Protein AF-A0A953FKQ6-F1 (afdb_monomer_lite)

Sequence (314 aa):
MCPGYPLFFRTVVGIGVFATVLSSCVDRPTTDAAARATPTDTTWTGEMRMTAGDTSIRICGTGHVYHLTGPAMDTIVQRYTGARMRTGQRMKLWVSGHFGTVERNGLVDSVLHATKFQHLDASLRCDPVPEARVSGDWKLDDVDPHRPRDIHVHLYTNGTARMITDLRNGQSPFEEDGSWGVDGEGAVQVNWPLRAQTMSLQWEPGILIGTDRRPGMRVTLHRVGPADPMAGVFGRTARWLAASATALGKPTSPESIVAATRLDTLFATPEAQHILRAQALDTLQPGVQEAAVRLDAVRTAHDLLLLMRIASRH

Foldseek 3Di:
DDDDDDDDDDDDDDDDDDDDDPPPPDDDPPVPVPPPDPFDKDKFKFKWAAADPFIWTQTFQARDIATEEADCVVVVVCVVVVVVDDHGQIKIFIFIFGWDWDQDPNDITIHTHGYGGDDIGNPDFGDAYADPQPFAKKWKDQLDPPFGKTWIWGQDRVFKIKIWIDRVPPAATDIFIWGWHQTPVRWIWTQGVVVRDIFTWHDDRQKTWTPDPDPSDITIIGGPGGGDPLPDLLVVLLCVLQVLLVVVVHRGDSVNADQAAFSCVSQVDPVSLVVVLVVLQVLQDDPRPVLSVQSVVGTGSNSSSVSNSVSSVD

Radius of gyration: 32.54 Å; chains: 1; bounding box: 86×66×101 Å

Secondary structure (DSSP, 8-state):
------------------------------TT------PPPEEEEEEEEEETTEEEEEETTT--EEEEESTTHHHHHHHHHHTTPPTT--EEEEEEEEEEEEEETTEEEEEEEEEEEEEEESS--PPPB--TTT-EEEEEP---TTS--EEEEEE-TTSEEEEEEE-SSSSPPEEEEEEEEE-TTS-EEEEEGGGTEEEEEEEETTEEEE----TT---EEEEEES--TT-HHHHHHHHHHHHHHHHTT----GGG--TT-BHHHHS-SHHHHHHHHHHHHHHS-S-HHHHHHHHTT--BHHHHHHHHHHHTT-

Structure (mmCIF, N/CA/C/O backbone):
data_AF-A0A953FKQ6-F1
#
_entry.id   AF-A0A953FKQ6-F1
#
loop_
_atom_site.group_PDB
_atom_site.id
_atom_site.type_symbol
_atom_site.label_atom_id
_atom_site.label_alt_id
_atom_site.label_comp_id
_atom_site.label_asym_id
_atom_site.label_entity_id
_atom_site.label_seq_id
_atom_site.pdbx_PDB_ins_code
_atom_site.Cartn_x
_atom_site.Cartn_y
_atom_site.Cartn_z
_atom_site.occupancy
_atom_site.B_iso_or_equiv
_atom_site.auth_seq_id
_atom_site.auth_comp_id
_atom_site.auth_asym_id
_atom_site.auth_atom_id
_atom_site.pdbx_PDB_model_num
ATOM 1 N N . MET A 1 1 ? -53.274 -47.348 38.050 1.00 36.50 1 MET A N 1
ATOM 2 C CA . MET A 1 1 ? -53.093 -47.817 39.440 1.00 36.50 1 MET A CA 1
ATOM 3 C C . MET A 1 1 ? -52.553 -46.649 40.255 1.00 36.50 1 MET A C 1
ATOM 5 O O . MET A 1 1 ? -51.553 -46.078 39.850 1.00 36.50 1 MET A O 1
ATOM 9 N N . CYS A 1 2 ? -53.240 -46.288 41.338 1.00 33.41 2 CYS A N 1
ATOM 10 C CA . CYS A 1 2 ? -52.838 -45.326 42.385 1.00 33.41 2 CYS A CA 1
ATOM 11 C C . CYS A 1 2 ? -52.818 -46.100 43.733 1.00 33.41 2 CYS A C 1
ATOM 13 O O . CYS A 1 2 ? -53.354 -47.216 43.719 1.00 33.41 2 CYS A O 1
ATOM 15 N N . PRO A 1 3 ? -52.308 -45.591 44.886 1.00 44.75 3 PRO A N 1
ATOM 16 C CA . PRO A 1 3 ? -51.840 -44.231 45.236 1.00 44.75 3 PRO A CA 1
ATOM 17 C C . PRO A 1 3 ? -50.294 -44.211 45.494 1.00 44.75 3 PRO A C 1
ATOM 19 O O . PRO A 1 3 ? -49.608 -44.982 44.837 1.00 44.75 3 PRO A O 1
ATOM 22 N N . GLY A 1 4 ? -49.643 -43.380 46.338 1.00 27.16 4 GLY A N 1
ATOM 23 C CA . GLY A 1 4 ? -50.127 -42.392 47.320 1.00 27.16 4 GLY A CA 1
ATOM 24 C C . GLY A 1 4 ? -49.048 -41.618 48.115 1.00 27.16 4 GLY A C 1
ATOM 25 O O . GLY A 1 4 ? -47.857 -41.722 47.848 1.00 27.16 4 GLY A O 1
ATOM 26 N N . TYR A 1 5 ? -49.520 -40.846 49.102 1.00 34.03 5 TYR A N 1
ATOM 27 C CA . TYR A 1 5 ? -48.798 -40.073 50.142 1.00 34.03 5 TYR A CA 1
ATOM 28 C C . TYR A 1 5 ? -48.729 -40.888 51.471 1.00 34.03 5 TYR A C 1
ATOM 30 O O . TYR A 1 5 ? -49.538 -41.816 51.573 1.00 34.03 5 TYR A O 1
ATOM 38 N N . PRO A 1 6 ? -47.869 -40.597 52.496 1.00 47.59 6 PRO A N 1
ATOM 39 C CA . PRO A 1 6 ? -47.735 -39.256 53.103 1.00 47.59 6 PRO A CA 1
ATOM 40 C C . PRO A 1 6 ? -46.394 -38.834 53.764 1.00 47.59 6 PRO A C 1
ATOM 42 O O . PRO A 1 6 ? -45.442 -39.592 53.915 1.00 47.59 6 PRO A O 1
ATOM 45 N N . LEU A 1 7 ? -46.382 -37.573 54.219 1.00 38.81 7 LEU A N 1
ATOM 46 C CA . LEU A 1 7 ? -45.499 -37.026 55.263 1.00 38.81 7 LEU A CA 1
ATOM 47 C C . LEU A 1 7 ? -45.744 -37.710 56.624 1.00 38.81 7 LEU A C 1
ATOM 49 O O . LEU A 1 7 ? -46.896 -38.016 56.919 1.00 38.81 7 LEU A O 1
ATOM 53 N N . PHE A 1 8 ? -44.723 -37.819 57.490 1.00 34.88 8 PHE A N 1
ATOM 54 C CA . PHE A 1 8 ? -44.630 -37.075 58.771 1.00 34.88 8 PHE A CA 1
ATOM 55 C C . PHE A 1 8 ? -43.443 -37.511 59.671 1.00 34.88 8 PHE A C 1
ATOM 57 O O . PHE A 1 8 ? -42.988 -38.646 59.635 1.00 34.88 8 PHE A O 1
ATOM 64 N N . PHE A 1 9 ? -43.081 -36.589 60.576 1.00 30.59 9 PHE A N 1
ATOM 65 C CA . PHE A 1 9 ? -42.444 -36.764 61.897 1.00 30.59 9 PHE A CA 1
ATOM 66 C C . PHE A 1 9 ? -40.907 -36.767 62.117 1.00 30.59 9 PHE A C 1
ATOM 68 O O . PHE A 1 9 ? -40.197 -37.735 61.884 1.00 30.59 9 PHE A O 1
ATOM 75 N N . ARG A 1 10 ? -40.530 -35.723 62.884 1.00 29.53 10 ARG A N 1
ATOM 76 C CA . ARG A 1 10 ? -39.640 -35.681 64.069 1.00 29.53 10 ARG A CA 1
ATOM 77 C C . ARG A 1 10 ? -38.128 -35.471 63.909 1.00 29.53 10 ARG A C 1
ATOM 79 O O . ARG A 1 10 ? -37.331 -36.385 63.759 1.00 29.53 10 ARG A O 1
ATOM 86 N N . THR A 1 11 ? -37.769 -34.219 64.188 1.00 36.06 11 THR A N 1
ATOM 87 C CA . THR A 1 11 ? -36.557 -33.759 64.875 1.00 36.06 11 THR A CA 1
ATOM 88 C C . THR A 1 11 ? -36.062 -34.715 65.967 1.00 36.06 11 THR A C 1
ATOM 90 O O . THR A 1 11 ? -36.825 -35.068 66.869 1.00 36.06 11 THR A O 1
ATOM 93 N N . VAL A 1 12 ? -34.756 -34.990 65.977 1.00 36.97 12 VAL A N 1
ATOM 94 C CA . VAL A 1 12 ? -33.995 -35.310 67.195 1.00 36.97 12 VAL A CA 1
ATOM 95 C C . VAL A 1 12 ? -32.780 -34.388 67.241 1.00 36.97 12 VAL A C 1
ATOM 97 O O . VAL A 1 12 ? -32.013 -34.304 66.285 1.00 36.97 12 VAL A O 1
ATOM 100 N N . VAL A 1 13 ? -32.633 -33.669 68.352 1.00 37.06 13 VAL A N 1
ATOM 101 C CA . VAL A 1 13 ? -31.456 -32.850 68.661 1.00 37.06 13 VAL A CA 1
ATOM 102 C C . VAL A 1 13 ? -30.367 -33.767 69.217 1.00 37.06 13 VAL A C 1
ATOM 104 O O . VAL A 1 13 ? -30.628 -34.521 70.151 1.00 37.06 13 VAL A O 1
ATOM 107 N N . GLY A 1 14 ? -29.152 -33.682 68.673 1.00 34.44 14 GLY A N 1
ATOM 108 C CA . GLY A 1 14 ? -27.984 -34.429 69.143 1.00 34.44 14 GLY A CA 1
ATOM 109 C C . GLY A 1 14 ? -26.743 -33.542 69.172 1.00 34.44 14 GLY A C 1
ATOM 110 O O . GLY A 1 14 ? -26.074 -33.375 68.158 1.00 34.44 14 GLY A O 1
ATOM 111 N N . ILE A 1 15 ? -26.452 -32.953 70.332 1.00 39.94 15 ILE A N 1
ATOM 112 C CA . ILE A 1 15 ? -25.226 -32.181 70.583 1.00 39.94 15 ILE A CA 1
ATOM 113 C C . ILE A 1 15 ? -24.099 -33.175 70.913 1.00 39.94 15 ILE A C 1
ATOM 115 O O . ILE A 1 15 ? -24.265 -33.996 71.810 1.00 39.94 15 ILE A O 1
ATOM 119 N N . GLY A 1 16 ? -22.965 -33.107 70.203 1.00 31.98 16 GLY A N 1
ATOM 120 C CA . GLY A 1 16 ? -21.886 -34.107 70.288 1.00 31.98 16 GLY A CA 1
ATOM 121 C C . GLY A 1 16 ? -20.509 -33.563 69.889 1.00 31.98 16 GLY A C 1
ATOM 122 O O . GLY A 1 16 ? -20.057 -33.737 68.766 1.00 31.98 16 GLY A O 1
ATOM 123 N N . VAL A 1 17 ? -19.886 -32.874 70.840 1.00 34.91 17 VAL A N 1
ATOM 124 C CA . VAL A 1 17 ? -18.569 -32.206 70.852 1.00 34.91 17 VAL A CA 1
ATOM 125 C C . VAL A 1 17 ? -17.400 -32.925 70.133 1.00 34.91 17 VAL A C 1
ATOM 127 O O . VAL A 1 17 ? -17.150 -34.101 70.359 1.00 34.91 17 VAL A O 1
ATOM 130 N N . PHE A 1 18 ? -16.642 -32.131 69.357 1.00 38.69 18 PHE A N 1
ATOM 131 C CA . PHE A 1 18 ? -15.208 -32.211 68.995 1.00 38.69 18 PHE A CA 1
ATOM 132 C C . PHE A 1 18 ? -14.449 -33.558 69.021 1.00 38.69 18 PHE A C 1
ATOM 134 O O . PHE A 1 18 ? -14.137 -34.100 70.078 1.00 38.69 18 PHE A O 1
ATOM 141 N N . ALA A 1 19 ? -13.865 -33.892 67.864 1.00 36.09 19 ALA A N 1
ATOM 142 C CA . ALA A 1 19 ? -12.530 -34.491 67.782 1.00 36.09 19 ALA A CA 1
ATOM 143 C C . ALA A 1 19 ? -11.715 -33.806 66.665 1.00 36.09 19 ALA A C 1
ATOM 145 O O . ALA A 1 19 ? -11.876 -34.094 65.481 1.00 36.09 19 ALA A O 1
ATOM 146 N N . THR A 1 20 ? -10.847 -32.864 67.039 1.00 40.91 20 THR A N 1
ATOM 147 C CA . THR A 1 20 ? -9.874 -32.236 66.130 1.00 40.91 20 THR A CA 1
ATOM 148 C C . THR A 1 20 ? -8.812 -33.241 65.699 1.00 40.91 20 THR A C 1
ATOM 150 O O . THR A 1 20 ? -7.961 -33.612 66.506 1.00 40.91 20 THR A O 1
ATOM 153 N N . VAL A 1 21 ? -8.793 -33.605 64.415 1.00 40.03 21 VAL A N 1
ATOM 154 C CA . VAL A 1 21 ? -7.627 -34.234 63.779 1.00 40.03 21 VAL A CA 1
ATOM 155 C C . VAL A 1 21 ? -6.991 -33.216 62.839 1.00 40.03 21 VAL A C 1
ATOM 157 O O . VAL A 1 21 ? -7.421 -33.028 61.704 1.00 40.03 21 VAL A O 1
ATOM 160 N N . LEU A 1 22 ? -5.953 -32.545 63.339 1.00 41.62 22 LEU A N 1
ATOM 161 C CA . LEU A 1 22 ? -5.040 -31.741 62.531 1.00 41.62 22 LEU A CA 1
ATOM 162 C C . LEU A 1 22 ? -4.231 -32.678 61.624 1.00 41.62 22 LEU A C 1
ATOM 164 O O . LEU A 1 22 ? -3.169 -33.163 62.005 1.00 41.62 22 LEU A O 1
ATOM 168 N N . SER A 1 23 ? -4.743 -32.944 60.422 1.00 38.88 23 SER A N 1
ATOM 169 C CA . SER A 1 23 ? -3.980 -33.592 59.354 1.00 38.88 23 SER A CA 1
ATOM 170 C C . SER A 1 23 ? -3.323 -32.519 58.488 1.00 38.88 23 SER A C 1
ATOM 172 O O . SER A 1 23 ? -3.894 -32.017 57.522 1.00 38.88 23 SER A O 1
ATOM 174 N N . SER A 1 24 ? -2.110 -32.131 58.876 1.00 35.16 24 SER A N 1
ATOM 175 C CA . SER A 1 24 ? -1.240 -31.268 58.084 1.00 35.16 24 SER A CA 1
ATOM 176 C C . SER A 1 24 ? -0.724 -32.022 56.850 1.00 35.16 24 SER A C 1
ATOM 178 O O . SER A 1 24 ? 0.360 -32.611 56.877 1.00 35.16 24 SER A O 1
ATOM 180 N N . CYS A 1 25 ? -1.482 -32.003 55.752 1.00 36.38 25 CYS A N 1
ATOM 181 C CA . CYS A 1 25 ? -0.942 -32.369 54.445 1.00 36.38 25 CYS A CA 1
ATOM 182 C C . CYS A 1 25 ? -0.047 -31.229 53.953 1.00 36.38 25 CYS A C 1
ATOM 184 O O . CYS A 1 25 ? -0.526 -30.236 53.418 1.00 36.38 25 CYS A O 1
ATOM 186 N N . VAL A 1 26 ? 1.253 -31.398 54.205 1.00 39.00 26 VAL A N 1
ATOM 187 C CA . VAL A 1 26 ? 2.357 -30.517 53.804 1.00 39.00 26 VAL A CA 1
ATOM 188 C C . VAL A 1 26 ? 2.177 -29.997 52.378 1.00 39.00 26 VAL A C 1
ATOM 190 O O . VAL A 1 26 ? 2.040 -30.792 51.445 1.00 39.00 26 VAL A O 1
ATOM 193 N N . ASP A 1 27 ? 2.272 -28.674 52.216 1.00 35.84 27 ASP A N 1
ATOM 194 C CA . ASP A 1 27 ? 2.437 -28.035 50.914 1.00 35.84 27 ASP A CA 1
ATOM 195 C C . ASP A 1 27 ? 3.616 -28.674 50.175 1.00 35.84 27 ASP A C 1
ATOM 197 O O . ASP A 1 27 ? 4.782 -28.488 50.532 1.00 35.84 27 ASP A O 1
ATOM 201 N N . ARG A 1 28 ? 3.326 -29.407 49.097 1.00 31.20 28 ARG A N 1
ATOM 202 C CA . ARG A 1 28 ? 4.312 -29.580 48.034 1.00 31.20 28 ARG A CA 1
ATOM 203 C C . ARG A 1 28 ? 4.308 -28.287 47.227 1.00 31.20 28 ARG A C 1
ATOM 205 O O . ARG A 1 28 ? 3.318 -28.056 46.528 1.00 31.20 28 ARG A O 1
ATOM 212 N N . PRO A 1 29 ? 5.381 -27.475 47.244 1.00 34.97 29 PRO A N 1
ATOM 213 C CA . PRO A 1 29 ? 5.525 -26.440 46.241 1.00 34.97 29 PRO A CA 1
ATOM 214 C C . PRO A 1 29 ? 5.667 -27.149 44.895 1.00 34.97 29 PRO A C 1
ATOM 216 O O . PRO A 1 29 ? 6.707 -27.727 44.581 1.00 34.97 29 PRO A O 1
ATOM 219 N N . THR A 1 30 ? 4.600 -27.135 44.100 1.00 36.53 30 THR A N 1
ATOM 220 C CA . THR A 1 30 ? 4.692 -27.432 42.675 1.00 36.53 30 THR A CA 1
ATOM 221 C C . THR A 1 30 ? 5.446 -26.276 42.038 1.00 36.53 30 THR A C 1
ATOM 223 O O . THR A 1 30 ? 4.876 -25.272 41.613 1.00 36.53 30 THR A O 1
ATOM 226 N N . THR A 1 31 ? 6.770 -26.415 41.998 1.00 41.47 31 THR A N 1
ATOM 227 C CA . THR A 1 31 ? 7.686 -25.587 41.213 1.00 41.47 31 THR A CA 1
ATOM 228 C C . THR A 1 31 ? 7.493 -25.858 39.719 1.00 41.47 31 THR A C 1
ATOM 230 O O . THR A 1 31 ? 8.411 -26.299 39.044 1.00 41.47 31 THR A O 1
ATOM 233 N N . ASP A 1 32 ? 6.279 -25.597 39.236 1.00 35.94 32 ASP A N 1
ATOM 234 C CA . ASP A 1 32 ? 5.886 -25.485 37.826 1.00 35.94 32 ASP A CA 1
ATOM 235 C C . ASP A 1 32 ? 5.022 -24.232 37.583 1.00 35.94 32 ASP A C 1
ATOM 237 O O . ASP A 1 32 ? 4.526 -23.987 36.482 1.00 35.94 32 ASP A O 1
ATOM 241 N N . ALA A 1 33 ? 4.987 -23.318 38.561 1.00 40.84 33 ALA A N 1
ATOM 242 C CA . ALA A 1 33 ? 5.030 -21.896 38.245 1.00 40.84 33 ALA A CA 1
ATOM 243 C C . ALA A 1 33 ? 6.404 -21.560 37.629 1.00 40.84 33 ALA A C 1
ATOM 245 O O . ALA A 1 33 ? 7.199 -20.814 38.203 1.00 40.84 33 ALA A O 1
ATOM 246 N N . ALA A 1 34 ? 6.681 -22.115 36.441 1.00 41.94 34 ALA A N 1
ATOM 247 C CA . ALA A 1 34 ? 7.661 -21.551 35.531 1.00 41.94 34 ALA A CA 1
ATOM 248 C C . ALA A 1 34 ? 7.297 -20.074 35.407 1.00 41.94 34 ALA A C 1
ATOM 250 O O . ALA A 1 34 ? 6.181 -19.753 34.988 1.00 41.94 34 ALA A O 1
ATOM 251 N N . ALA A 1 35 ? 8.186 -19.198 35.879 1.00 41.41 35 ALA A N 1
ATOM 252 C CA . ALA A 1 35 ? 7.896 -17.782 36.012 1.00 41.41 35 ALA A CA 1
ATOM 253 C C . ALA A 1 35 ? 7.560 -17.223 34.627 1.00 41.41 35 ALA A C 1
ATOM 255 O O . ALA A 1 35 ? 8.454 -16.914 33.839 1.00 41.41 35 ALA A O 1
ATOM 256 N N . ARG A 1 36 ? 6.258 -17.124 34.317 1.00 50.81 36 ARG A N 1
ATOM 257 C CA . ARG A 1 36 ? 5.769 -16.410 33.141 1.00 50.81 36 ARG A CA 1
ATOM 258 C C . ARG A 1 36 ? 6.257 -14.990 33.335 1.00 50.81 36 ARG A C 1
ATOM 260 O O . ARG A 1 36 ? 5.746 -14.292 34.208 1.00 50.81 36 ARG A O 1
ATOM 267 N N . ALA A 1 37 ? 7.303 -14.632 32.591 1.00 59.38 37 ALA A N 1
ATOM 268 C CA . ALA A 1 37 ? 7.924 -13.325 32.674 1.00 59.38 37 ALA A CA 1
ATOM 269 C C . ALA A 1 37 ? 6.814 -12.279 32.619 1.00 59.38 37 ALA A C 1
ATOM 271 O O . ALA A 1 37 ? 5.979 -12.342 31.713 1.00 59.38 37 ALA A O 1
ATOM 272 N N . THR A 1 38 ? 6.772 -11.383 33.612 1.00 67.62 38 THR A N 1
ATOM 273 C CA . THR A 1 38 ? 5.732 -10.356 33.693 1.00 67.62 38 THR A CA 1
ATOM 274 C C . THR A 1 38 ? 5.677 -9.656 32.340 1.00 67.62 38 THR A C 1
ATOM 276 O O . THR A 1 38 ? 6.697 -9.093 31.923 1.00 67.62 38 THR A O 1
ATOM 279 N N . PRO A 1 39 ? 4.556 -9.760 31.604 1.00 79.12 39 PRO A N 1
ATOM 280 C CA . PRO A 1 39 ? 4.529 -9.360 30.210 1.00 79.12 39 PRO A CA 1
ATOM 281 C C . PRO A 1 39 ? 4.862 -7.873 30.123 1.00 79.12 39 PRO A C 1
ATOM 283 O O . PRO A 1 39 ? 4.278 -7.041 30.816 1.00 79.12 39 PRO A O 1
ATOM 286 N N . THR A 1 40 ? 5.891 -7.558 29.339 1.00 88.50 40 THR A N 1
ATOM 287 C CA . THR A 1 40 ? 6.460 -6.211 29.310 1.0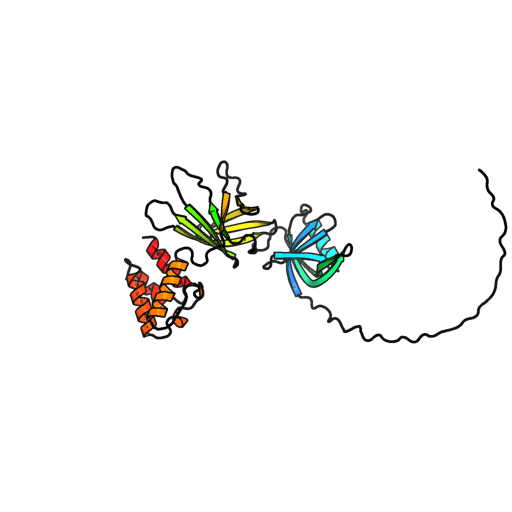0 88.50 40 THR A CA 1
ATOM 288 C C . THR A 1 40 ? 5.543 -5.290 28.523 1.00 88.50 40 THR A C 1
ATOM 290 O O . THR A 1 40 ? 5.320 -5.488 27.327 1.00 88.50 40 THR A O 1
ATOM 293 N N . ASP A 1 41 ? 5.022 -4.271 29.201 1.00 93.00 41 ASP A N 1
ATOM 294 C CA . ASP A 1 41 ? 4.172 -3.275 28.571 1.00 93.00 41 ASP A CA 1
ATOM 295 C C . ASP A 1 41 ? 4.927 -2.491 27.498 1.00 93.00 41 ASP A C 1
ATOM 297 O O . ASP A 1 41 ? 6.041 -2.000 27.686 1.00 93.00 41 ASP A O 1
ATOM 301 N N . THR A 1 42 ? 4.261 -2.334 26.366 1.00 94.62 42 THR A N 1
ATOM 302 C CA . THR A 1 42 ? 4.710 -1.581 25.198 1.00 94.62 42 THR A CA 1
ATOM 303 C C . THR A 1 42 ? 3.639 -0.556 24.835 1.00 94.62 42 THR A C 1
ATOM 305 O O . THR A 1 42 ? 2.479 -0.689 25.226 1.00 94.62 42 THR A O 1
ATOM 308 N N . THR A 1 43 ? 4.019 0.528 24.154 1.00 96.56 43 THR A N 1
ATOM 309 C CA . THR A 1 43 ? 3.048 1.545 23.715 1.00 96.56 43 THR A CA 1
ATOM 310 C C . THR A 1 43 ? 2.482 1.169 22.355 1.00 96.56 43 THR A C 1
ATOM 312 O O . THR A 1 43 ? 3.229 0.969 21.400 1.00 96.56 43 THR A O 1
ATOM 315 N N . TRP A 1 44 ? 1.157 1.130 22.271 1.00 96.81 44 TRP A N 1
ATOM 316 C CA . TRP A 1 44 ? 0.387 0.780 21.089 1.00 96.81 44 TRP A CA 1
ATOM 317 C C . TRP A 1 44 ? -0.428 1.974 20.608 1.00 96.81 44 TRP A C 1
ATOM 319 O O . TRP A 1 44 ? -0.928 2.776 21.399 1.00 96.81 44 TRP A O 1
ATOM 329 N N . THR A 1 45 ? -0.585 2.071 19.291 1.00 97.25 45 THR A N 1
ATOM 330 C CA . THR A 1 45 ? -1.532 2.982 18.643 1.00 97.25 45 THR A CA 1
ATOM 331 C C . THR A 1 45 ? -2.458 2.163 17.756 1.00 97.25 45 THR A C 1
ATOM 333 O O . THR A 1 45 ? -1.998 1.320 16.983 1.00 97.25 45 THR A O 1
ATOM 336 N N . GLY A 1 46 ? -3.760 2.404 17.850 1.00 96.69 46 GLY A N 1
ATOM 337 C CA . GLY A 1 46 ? -4.745 1.682 17.056 1.00 96.69 46 GLY A CA 1
ATOM 338 C C . GLY A 1 46 ? -6.106 2.358 17.034 1.00 96.69 46 GLY A C 1
ATOM 339 O O . GLY A 1 46 ? -6.359 3.300 17.775 1.00 96.69 46 GLY A O 1
ATOM 340 N N . GLU A 1 47 ? -7.003 1.873 16.191 1.00 95.56 47 GLU A N 1
ATOM 341 C CA . GLU A 1 47 ? -8.395 2.301 16.155 1.00 95.56 47 GLU A CA 1
ATOM 342 C C . GLU A 1 47 ? -9.254 1.399 17.031 1.00 95.56 47 GLU A C 1
ATOM 344 O O . GLU A 1 47 ? -9.556 0.259 16.660 1.00 95.56 47 GLU A O 1
ATOM 349 N N . MET A 1 48 ? -9.675 1.919 18.181 1.00 94.25 48 MET A N 1
ATOM 350 C CA . MET A 1 48 ? -10.628 1.236 19.043 1.00 94.25 48 MET A CA 1
ATOM 351 C C . MET A 1 48 ? -12.064 1.396 18.540 1.00 94.25 48 MET A C 1
ATOM 353 O O . MET A 1 48 ? -12.429 2.425 17.965 1.00 94.25 48 MET A O 1
ATOM 357 N N . ARG A 1 49 ? -12.894 0.388 18.805 1.00 93.12 49 ARG A N 1
ATOM 358 C CA . ARG A 1 49 ? -14.335 0.382 18.551 1.00 93.12 49 ARG A CA 1
ATOM 359 C C . ARG A 1 49 ? -15.048 -0.274 19.727 1.00 93.12 49 ARG A C 1
ATOM 361 O O . ARG A 1 49 ? -14.700 -1.391 20.097 1.00 93.12 49 ARG A O 1
ATOM 368 N N . MET A 1 50 ? -16.069 0.389 20.268 1.00 91.75 50 MET A N 1
ATOM 369 C CA . MET A 1 50 ? -16.964 -0.199 21.269 1.00 91.75 50 MET A CA 1
ATOM 370 C C . MET A 1 50 ? -18.322 -0.519 20.652 1.00 91.75 50 MET A C 1
ATOM 372 O O . MET A 1 50 ? -18.944 0.334 20.021 1.00 91.75 50 MET A O 1
ATOM 376 N N . THR A 1 51 ? -18.797 -1.738 20.868 1.00 88.56 51 THR A N 1
ATOM 377 C CA . THR A 1 51 ? -20.126 -2.225 20.474 1.00 88.56 51 THR A CA 1
ATOM 378 C C . THR A 1 51 ? -20.826 -2.861 21.679 1.00 88.56 51 THR A C 1
ATOM 380 O O . THR A 1 51 ? -20.260 -2.919 22.772 1.00 88.56 51 THR A O 1
ATOM 383 N N . ALA A 1 52 ? -22.072 -3.312 21.519 1.00 79.50 52 ALA A N 1
ATOM 384 C CA . ALA A 1 52 ? -22.816 -3.954 22.600 1.00 79.50 52 ALA A CA 1
ATOM 385 C C . ALA A 1 52 ? -22.142 -5.274 23.029 1.00 79.50 52 ALA A C 1
ATOM 387 O O . ALA A 1 52 ? -22.299 -6.302 22.378 1.00 79.50 52 ALA A O 1
ATOM 388 N N . GLY A 1 53 ? -21.385 -5.231 24.129 1.00 80.12 53 GLY A N 1
ATOM 389 C CA . GLY A 1 53 ? -20.690 -6.391 24.691 1.00 80.12 53 GLY A CA 1
ATOM 390 C C . GLY A 1 53 ? -19.313 -6.699 24.090 1.00 80.12 53 GLY A C 1
ATOM 391 O O . GLY A 1 53 ? -18.739 -7.727 24.439 1.00 80.12 53 GLY A O 1
ATOM 392 N N . ASP A 1 54 ? -18.750 -5.847 23.229 1.00 87.06 54 ASP A N 1
ATOM 393 C CA . ASP A 1 54 ? -17.375 -6.015 22.740 1.00 87.06 54 ASP A CA 1
ATOM 394 C C . ASP A 1 54 ? -16.639 -4.681 22.590 1.00 87.06 54 ASP A C 1
ATOM 396 O O . ASP A 1 54 ? -17.183 -3.718 22.043 1.00 87.06 54 ASP A O 1
ATOM 400 N N . THR A 1 55 ? -15.383 -4.650 23.043 1.00 92.81 55 THR A N 1
ATOM 401 C CA . THR A 1 55 ? -14.435 -3.584 22.710 1.00 92.81 55 THR A CA 1
ATOM 402 C C . THR A 1 55 ? -13.242 -4.205 22.011 1.00 92.81 55 THR A C 1
ATOM 404 O O . THR A 1 55 ? -12.580 -5.081 22.558 1.00 92.81 55 THR A O 1
ATOM 407 N N . SER A 1 56 ? -12.954 -3.725 20.810 1.00 94.00 56 SER A N 1
ATOM 408 C CA . SER A 1 56 ? -11.841 -4.192 19.988 1.00 94.00 56 SER A CA 1
ATOM 409 C C . SER A 1 56 ? -10.928 -3.030 19.617 1.00 94.00 56 SER A C 1
ATOM 411 O O . SER A 1 56 ? -11.370 -1.885 19.513 1.00 94.00 56 SER A O 1
ATOM 413 N N . ILE A 1 57 ? -9.647 -3.320 19.399 1.00 95.25 57 ILE A N 1
ATOM 414 C CA . ILE A 1 57 ? -8.654 -2.392 18.858 1.00 95.25 57 ILE A CA 1
ATOM 415 C C . ILE A 1 57 ? -8.077 -2.968 17.567 1.00 95.25 57 ILE A C 1
ATOM 417 O O . ILE A 1 57 ? -7.704 -4.135 17.511 1.00 95.25 57 ILE A O 1
ATOM 421 N N . ARG A 1 58 ? -7.991 -2.144 16.523 1.00 94.56 58 ARG A N 1
ATOM 422 C CA . ARG A 1 58 ? -7.225 -2.442 15.311 1.00 94.56 58 ARG A CA 1
ATOM 423 C C . ARG A 1 58 ? -5.880 -1.730 15.385 1.00 94.56 58 ARG A C 1
ATOM 425 O O . ARG A 1 58 ? -5.862 -0.505 15.376 1.00 94.56 58 ARG A O 1
ATOM 432 N N . ILE A 1 59 ? -4.769 -2.454 15.444 1.00 95.69 59 ILE A N 1
ATOM 433 C CA . ILE A 1 59 ? -3.434 -1.847 15.554 1.00 95.69 59 ILE A CA 1
ATOM 434 C C . ILE A 1 59 ? -3.072 -1.122 14.247 1.00 95.69 59 ILE A C 1
ATOM 436 O O . ILE A 1 59 ? -3.260 -1.663 13.153 1.00 95.69 59 ILE A O 1
ATOM 440 N N . CYS A 1 60 ? -2.569 0.114 14.344 1.00 93.12 60 CYS A N 1
ATOM 441 C CA . CYS A 1 60 ? -2.112 0.861 13.170 1.00 93.12 60 CYS A CA 1
ATOM 442 C C . CYS A 1 60 ? -0.893 0.173 12.527 1.00 93.12 60 CYS A C 1
ATOM 444 O O . CYS A 1 60 ? -0.089 -0.455 13.211 1.00 93.12 60 CYS A O 1
ATOM 446 N N . GLY A 1 61 ? -0.745 0.292 11.207 1.00 88.56 61 GLY A N 1
ATOM 447 C CA . GLY A 1 61 ? 0.373 -0.291 10.453 1.00 88.56 61 GLY A CA 1
ATOM 448 C C . GLY A 1 61 ? 0.252 -1.794 10.168 1.00 88.56 61 GLY A C 1
ATOM 449 O O . GLY A 1 61 ? 0.615 -2.214 9.076 1.00 88.56 61 GLY A O 1
ATOM 450 N N . THR A 1 62 ? -0.306 -2.599 11.082 1.00 89.06 62 THR A N 1
ATOM 451 C CA . THR A 1 62 ? -0.536 -4.045 10.850 1.00 89.06 62 THR A CA 1
ATOM 452 C C . THR A 1 62 ? -1.980 -4.386 10.498 1.00 89.06 62 THR A C 1
ATOM 454 O O . THR A 1 62 ? -2.235 -5.383 9.833 1.00 89.06 62 THR A O 1
ATOM 457 N N . GLY A 1 63 ? -2.949 -3.584 10.949 1.00 87.81 63 GLY A N 1
ATOM 458 C CA . GLY A 1 63 ? -4.371 -3.836 10.721 1.00 87.81 63 GLY A CA 1
ATOM 459 C C . GLY A 1 63 ? -4.953 -5.017 11.508 1.00 87.81 63 GLY A C 1
ATOM 460 O O . GLY A 1 63 ? -6.156 -5.257 11.416 1.00 87.81 63 GLY A O 1
ATOM 461 N N . HIS A 1 64 ? -4.149 -5.717 12.315 1.00 90.81 64 HIS A N 1
ATOM 462 C CA . HIS A 1 64 ? -4.630 -6.794 13.177 1.00 90.81 64 HIS A CA 1
ATOM 463 C C . HIS A 1 64 ? -5.613 -6.265 14.224 1.00 90.81 64 HIS A C 1
ATOM 465 O O . HIS A 1 64 ? -5.396 -5.211 14.829 1.00 90.81 64 HIS A O 1
ATOM 471 N N . VAL A 1 65 ? -6.699 -7.012 14.423 1.00 91.75 65 VAL A N 1
ATOM 472 C CA . VAL A 1 65 ? -7.757 -6.699 15.384 1.00 91.75 65 VAL A CA 1
ATOM 473 C C . VAL A 1 65 ? -7.603 -7.605 16.599 1.00 91.75 65 VAL A C 1
ATOM 475 O O . VAL A 1 65 ? -7.483 -8.816 16.446 1.00 91.75 65 VAL A O 1
ATOM 478 N N . TYR A 1 66 ? -7.633 -7.007 17.785 1.00 94.25 66 TYR A N 1
ATOM 479 C CA . TYR A 1 66 ? -7.575 -7.689 19.075 1.00 94.25 66 TYR A CA 1
ATOM 480 C C . TYR A 1 66 ? -8.765 -7.259 19.925 1.00 94.25 66 TYR A C 1
ATOM 482 O O . TYR A 1 66 ? -9.216 -6.111 19.827 1.00 94.25 66 TYR A O 1
ATOM 490 N N . HIS A 1 67 ? -9.236 -8.135 20.809 1.00 94.06 67 HIS A N 1
ATOM 491 C CA . HIS A 1 67 ? -10.113 -7.706 21.895 1.00 94.06 67 HIS A CA 1
ATOM 492 C C . HIS A 1 67 ? -9.319 -6.821 22.875 1.00 94.06 67 HIS A C 1
ATOM 494 O O . HIS A 1 67 ? -8.139 -7.067 23.135 1.00 94.06 67 HIS A O 1
ATOM 500 N N . LEU A 1 68 ? -9.937 -5.761 23.395 1.00 95.12 68 LEU A N 1
ATOM 501 C CA . LEU A 1 68 ? -9.297 -4.786 24.279 1.00 95.12 68 LEU A CA 1
ATOM 502 C C . LEU A 1 68 ? -9.852 -4.946 25.699 1.00 95.12 68 LEU A C 1
ATOM 504 O O . LEU A 1 68 ? -11.050 -4.783 25.925 1.00 95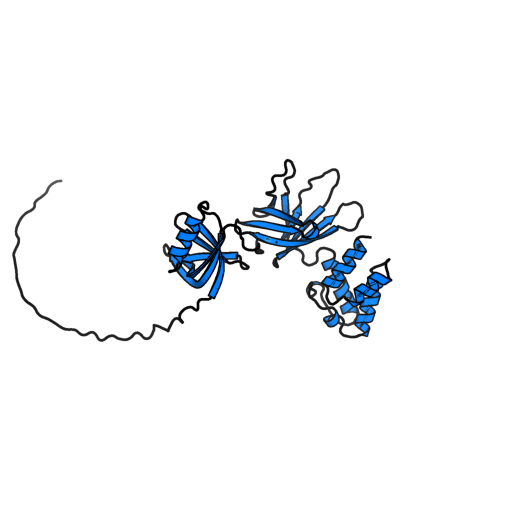.12 68 LEU A O 1
ATOM 508 N N . THR A 1 69 ? -8.971 -5.260 26.646 1.00 94.12 69 THR A N 1
ATOM 509 C CA . THR A 1 69 ? -9.315 -5.548 28.049 1.00 94.12 69 THR A CA 1
ATOM 510 C C . THR A 1 69 ? -8.245 -4.993 28.998 1.00 94.12 69 THR A C 1
ATOM 512 O O . THR A 1 69 ? -7.262 -4.425 28.532 1.00 94.12 69 THR A O 1
ATOM 515 N N . GLY A 1 70 ? -8.399 -5.147 30.314 1.00 93.38 70 GLY A N 1
ATOM 516 C CA . GLY A 1 70 ? -7.409 -4.749 31.328 1.00 93.38 70 GLY A CA 1
ATOM 517 C C . GLY A 1 70 ? -7.790 -3.515 32.164 1.00 93.38 70 GLY A C 1
ATOM 518 O O . GLY A 1 70 ? -8.850 -2.921 31.963 1.00 93.38 70 GLY A O 1
ATOM 519 N N . PRO A 1 71 ? -6.949 -3.110 33.134 1.00 94.81 71 PRO A N 1
ATOM 520 C CA . PRO A 1 71 ? -7.306 -2.103 34.139 1.00 94.81 71 PRO A CA 1
ATOM 521 C C . PRO A 1 71 ? -7.468 -0.679 33.585 1.00 94.81 71 PRO A C 1
ATOM 523 O O . PRO A 1 71 ? -8.111 0.151 34.221 1.00 94.81 71 PRO A O 1
ATOM 526 N N . ALA A 1 72 ? -6.940 -0.367 32.395 1.00 95.00 72 ALA A N 1
ATOM 527 C CA . ALA A 1 72 ? -7.171 0.937 31.766 1.00 95.00 72 ALA A CA 1
ATOM 528 C C . ALA A 1 72 ? -8.589 1.097 31.179 1.00 95.00 72 ALA A C 1
ATOM 530 O O . ALA A 1 72 ? -8.951 2.204 30.762 1.00 95.00 72 ALA A O 1
ATOM 531 N N . MET A 1 73 ? -9.384 0.020 31.121 1.00 95.00 73 MET A N 1
ATOM 532 C CA . MET A 1 73 ? -10.665 0.005 30.414 1.00 95.00 73 MET A CA 1
ATOM 533 C C . MET A 1 73 ? -11.670 1.018 30.954 1.00 95.00 73 MET A C 1
ATOM 535 O O . MET A 1 73 ? -12.268 1.717 30.145 1.00 95.00 73 MET A O 1
ATOM 539 N N . ASP A 1 74 ? -11.798 1.204 32.268 1.00 94.12 74 ASP A N 1
ATOM 540 C CA . ASP A 1 74 ? -12.753 2.174 32.832 1.00 94.12 74 ASP A CA 1
ATOM 541 C C . ASP A 1 74 ? -12.500 3.600 32.314 1.00 94.12 74 ASP A C 1
ATOM 543 O O . ASP A 1 74 ? -13.425 4.312 31.916 1.00 94.12 74 ASP A O 1
ATOM 547 N N . THR A 1 75 ? -11.224 3.995 32.218 1.00 95.12 75 THR A N 1
ATOM 548 C CA . THR A 1 75 ? -10.832 5.294 31.650 1.00 95.12 75 THR A CA 1
ATOM 549 C C . THR A 1 75 ? -11.098 5.346 30.145 1.00 95.12 75 THR A C 1
ATOM 551 O O . THR A 1 75 ? -11.611 6.347 29.645 1.00 95.12 75 THR A O 1
ATOM 554 N N . ILE A 1 76 ? -10.783 4.274 29.411 1.00 94.69 76 ILE A N 1
ATOM 555 C CA . ILE A 1 76 ? -11.023 4.171 27.963 1.00 94.69 76 ILE A CA 1
ATOM 556 C C . ILE A 1 76 ? -12.524 4.304 27.650 1.00 94.69 76 ILE A C 1
ATOM 558 O O . ILE A 1 76 ? -12.907 5.123 26.814 1.00 94.69 76 ILE A O 1
ATOM 562 N N . VAL A 1 77 ? -13.379 3.573 28.371 1.00 92.25 77 VAL A N 1
ATOM 563 C CA . VAL A 1 77 ? -14.845 3.604 28.253 1.00 92.25 77 VAL A CA 1
ATOM 564 C C . VAL A 1 77 ? -15.398 4.990 28.592 1.00 92.25 77 VAL A C 1
ATOM 566 O O . VAL A 1 77 ? -16.199 5.542 27.830 1.00 92.25 77 VAL A O 1
ATOM 569 N N . GLN A 1 78 ? -14.944 5.599 29.692 1.00 91.94 78 GLN A N 1
ATOM 570 C CA . GLN A 1 78 ? -15.368 6.945 30.084 1.00 91.94 78 GLN A CA 1
ATOM 571 C C . GLN A 1 78 ? -15.006 7.988 29.013 1.00 91.94 78 GLN A C 1
ATOM 573 O O . GLN A 1 78 ? -15.813 8.861 28.696 1.00 91.94 78 GLN A O 1
ATOM 578 N N . ARG A 1 79 ? -13.811 7.896 28.413 1.00 92.62 79 ARG A N 1
ATOM 579 C CA . ARG A 1 79 ? -13.371 8.816 27.349 1.00 92.62 79 ARG A CA 1
ATOM 580 C C . ARG A 1 79 ? -14.129 8.594 26.041 1.00 92.62 79 ARG A C 1
ATOM 582 O O . ARG A 1 79 ? -14.545 9.573 25.425 1.00 92.62 79 ARG A O 1
ATOM 589 N N . TYR A 1 80 ? -14.362 7.341 25.651 1.00 90.38 80 TYR A N 1
ATOM 590 C CA . TYR A 1 80 ? -15.118 6.991 24.446 1.00 90.38 80 TYR A CA 1
ATOM 591 C C . TYR A 1 80 ? -16.573 7.481 24.524 1.00 90.38 80 TYR A C 1
ATOM 593 O O . TYR A 1 80 ? -17.065 8.138 23.608 1.00 90.38 80 TYR A O 1
ATOM 601 N N . THR A 1 81 ? -17.251 7.239 25.651 1.00 87.81 81 THR A N 1
ATOM 602 C CA . THR A 1 81 ? -18.625 7.723 25.880 1.00 87.81 81 THR A CA 1
ATOM 603 C C . THR A 1 81 ? -18.686 9.249 26.038 1.00 87.81 81 THR A C 1
ATOM 605 O O . THR A 1 81 ? -19.568 9.894 25.467 1.00 87.81 81 THR A O 1
ATOM 608 N N . GLY A 1 82 ? -17.711 9.855 26.727 1.00 86.19 82 GLY A N 1
ATOM 609 C CA . GLY A 1 82 ? -17.590 11.308 26.889 1.00 86.19 82 GLY A CA 1
ATOM 610 C C . GLY A 1 82 ? -17.409 12.079 25.576 1.00 86.19 82 GLY A C 1
ATOM 611 O O . GLY A 1 82 ? -17.852 13.222 25.476 1.00 86.19 82 GLY A O 1
ATOM 612 N N . ALA A 1 83 ? -16.842 11.447 24.544 1.00 85.06 83 ALA A N 1
ATOM 613 C CA . ALA A 1 83 ? -16.691 12.025 23.208 1.00 85.06 83 ALA A CA 1
ATOM 614 C C . ALA A 1 83 ? -18.014 12.153 22.414 1.00 85.06 83 ALA A C 1
ATOM 616 O O . ALA A 1 83 ? -17.999 12.670 21.299 1.00 85.06 83 ALA A O 1
ATOM 617 N N . ARG A 1 84 ? -19.159 11.703 22.965 1.00 76.81 84 ARG A N 1
ATOM 618 C CA . ARG A 1 84 ? -20.497 11.728 22.322 1.00 76.81 84 ARG A CA 1
ATOM 619 C C . ARG A 1 84 ? -20.550 11.030 20.952 1.00 76.81 84 ARG A C 1
ATOM 621 O O . ARG A 1 84 ? -21.358 11.380 20.092 1.00 76.81 84 ARG A O 1
ATOM 628 N N . MET A 1 85 ? -19.686 10.039 20.759 1.00 70.75 85 MET A N 1
ATOM 629 C CA . MET A 1 85 ? -19.584 9.264 19.524 1.00 70.75 85 MET A CA 1
ATOM 630 C C . MET A 1 85 ? -20.752 8.285 19.389 1.00 70.75 85 MET A C 1
ATOM 632 O O . MET A 1 85 ? -21.354 7.869 20.382 1.00 70.75 85 MET A O 1
ATOM 636 N N . ARG A 1 86 ? -21.072 7.882 18.155 1.00 78.44 86 ARG A N 1
ATOM 637 C CA . ARG A 1 86 ? -22.053 6.809 17.936 1.00 78.44 86 ARG A CA 1
ATOM 638 C C . ARG A 1 86 ? -21.443 5.475 18.366 1.00 78.44 86 ARG A C 1
ATOM 640 O O . ARG A 1 86 ? -20.283 5.205 18.064 1.00 78.44 86 ARG A O 1
ATOM 647 N N . THR A 1 87 ? -22.225 4.615 19.018 1.00 78.62 87 THR A N 1
ATOM 648 C CA . THR A 1 87 ? -21.812 3.232 19.301 1.00 78.62 87 THR A CA 1
ATOM 649 C C . THR A 1 87 ? -21.359 2.549 18.008 1.00 78.62 87 THR A C 1
ATOM 651 O O . THR A 1 87 ? -22.028 2.655 16.982 1.00 78.62 87 THR A O 1
ATOM 654 N N . GLY A 1 88 ? -20.212 1.872 18.043 1.00 82.19 88 GLY A N 1
ATOM 655 C CA . GLY A 1 88 ? -19.593 1.242 16.878 1.00 82.19 88 GLY A CA 1
ATOM 656 C C . GLY A 1 88 ? -18.696 2.157 16.035 1.00 82.19 88 GLY A C 1
ATOM 657 O O . GLY A 1 88 ? -18.024 1.652 15.142 1.00 82.19 88 GLY A O 1
ATOM 658 N N . GLN A 1 89 ? -18.616 3.461 16.313 1.00 87.62 89 GLN A N 1
ATOM 659 C CA . GLN A 1 89 ? -17.715 4.370 15.598 1.00 87.62 89 GLN A CA 1
ATOM 660 C C . GLN A 1 89 ? -16.259 4.172 16.050 1.00 87.62 89 GLN A C 1
ATOM 662 O O . GLN A 1 89 ? -15.986 4.076 17.251 1.00 87.62 89 GLN A O 1
ATOM 667 N N . ARG A 1 90 ? -15.306 4.131 15.113 1.00 90.56 90 ARG A N 1
ATOM 668 C CA . ARG A 1 90 ? -13.878 4.042 15.456 1.00 90.56 90 ARG A CA 1
ATOM 669 C C . ARG A 1 90 ? -13.312 5.350 16.017 1.00 90.56 90 ARG A C 1
ATOM 671 O O . ARG A 1 90 ? -13.751 6.442 15.648 1.00 90.56 90 ARG A O 1
ATOM 678 N N . MET A 1 91 ? -12.309 5.222 16.883 1.00 92.69 91 MET A N 1
ATOM 679 C CA . MET A 1 91 ? -11.506 6.315 17.450 1.00 92.69 91 MET A CA 1
ATOM 680 C C . MET A 1 91 ? -10.042 5.883 17.555 1.00 92.69 91 MET A C 1
ATOM 682 O O . MET A 1 91 ? -9.778 4.728 17.889 1.00 92.69 91 MET A O 1
ATOM 686 N N . LYS A 1 92 ? -9.089 6.789 17.322 1.00 95.31 92 LYS A N 1
ATOM 687 C CA . LYS A 1 92 ? -7.659 6.492 17.478 1.00 95.31 92 LYS A CA 1
ATOM 688 C C . LYS A 1 92 ? -7.283 6.543 18.959 1.00 95.31 92 LYS A C 1
ATOM 690 O O . LYS A 1 92 ? -7.480 7.562 19.612 1.00 95.31 92 LYS A O 1
ATOM 695 N N . LEU A 1 93 ? -6.783 5.431 19.481 1.00 96.94 93 LEU A N 1
ATOM 696 C CA . LEU A 1 93 ? -6.395 5.195 20.867 1.00 96.94 93 LEU A CA 1
ATOM 697 C C . LEU A 1 93 ? -4.874 5.024 20.948 1.00 96.94 93 LEU A C 1
ATOM 699 O O . LEU A 1 93 ? -4.285 4.268 20.172 1.00 96.94 93 LEU A O 1
ATOM 703 N N . TRP A 1 94 ? -4.273 5.675 21.940 1.00 97.88 94 TRP A N 1
ATOM 704 C CA . TRP A 1 94 ? -2.903 5.455 22.392 1.00 97.88 94 TRP A CA 1
ATOM 705 C C . TRP A 1 94 ? -2.947 4.871 23.801 1.00 97.88 94 TRP A C 1
ATOM 707 O O . TRP A 1 94 ? -3.628 5.399 24.689 1.00 97.88 94 TRP A O 1
ATOM 717 N N . VAL A 1 95 ? -2.248 3.758 24.001 1.00 97.81 95 VAL A N 1
ATOM 718 C CA . VAL A 1 95 ? -2.369 2.935 25.208 1.00 97.81 95 VAL A CA 1
ATOM 719 C C . VAL A 1 95 ? -1.067 2.175 25.456 1.00 97.81 95 VAL A C 1
ATOM 721 O O . VAL A 1 95 ? -0.415 1.751 24.505 1.00 97.81 95 VAL A O 1
ATOM 724 N N . SER A 1 96 ? -0.672 1.989 26.715 1.00 97.69 96 SER A N 1
ATOM 725 C CA . SER A 1 96 ? 0.348 0.993 27.066 1.00 97.69 96 SER A CA 1
ATOM 726 C C . SER A 1 96 ? -0.314 -0.316 27.471 1.00 97.69 96 SER A C 1
ATOM 728 O O . SER A 1 96 ? -1.379 -0.313 28.094 1.00 97.69 96 SER A O 1
ATOM 730 N N . GLY A 1 97 ? 0.318 -1.425 27.107 1.00 96.44 97 GLY A N 1
ATOM 731 C CA . GLY A 1 97 ? -0.152 -2.764 27.422 1.00 96.44 97 GLY A CA 1
ATOM 732 C C . GLY A 1 97 ? 0.662 -3.835 26.711 1.00 96.44 97 GLY A C 1
ATOM 733 O O . GLY A 1 97 ? 1.669 -3.549 26.058 1.00 96.44 97 GLY A O 1
ATOM 734 N N . HIS A 1 98 ? 0.195 -5.070 26.798 1.00 95.69 98 HIS A N 1
ATOM 735 C CA . HIS A 1 98 ? 0.849 -6.236 26.215 1.00 95.69 98 HIS A CA 1
ATOM 736 C C . HIS A 1 98 ? -0.175 -7.167 25.566 1.00 95.69 98 HIS A C 1
ATOM 738 O O . HIS A 1 98 ? -1.354 -7.170 25.930 1.00 95.69 98 HIS A O 1
ATOM 744 N N . PHE A 1 99 ? 0.270 -7.969 24.599 1.00 94.38 99 PHE A N 1
ATOM 745 C CA . PHE A 1 99 ? -0.579 -9.012 24.038 1.00 94.38 99 PHE A CA 1
ATOM 746 C C . PHE A 1 99 ? -0.723 -10.187 25.003 1.00 94.38 99 PHE A C 1
ATOM 748 O O . PHE A 1 99 ? 0.204 -10.541 25.731 1.00 94.38 99 PHE A O 1
ATOM 755 N N . GLY A 1 100 ? -1.893 -10.808 24.968 1.00 91.31 100 GLY A N 1
ATOM 756 C CA . GLY A 1 100 ? -2.202 -12.019 25.709 1.00 91.31 100 GLY A CA 1
ATOM 757 C C . GLY A 1 100 ? -3.338 -12.779 25.041 1.00 91.31 100 GLY A C 1
ATOM 758 O O . GLY A 1 100 ? -3.696 -12.518 23.891 1.00 91.31 100 GLY A O 1
ATOM 759 N N . THR A 1 101 ? -3.936 -13.696 25.787 1.00 89.50 101 THR A N 1
ATOM 760 C CA . THR A 1 101 ? -5.132 -14.426 25.367 1.00 89.50 101 THR A CA 1
ATOM 761 C C . THR A 1 101 ? -6.215 -14.341 26.435 1.00 89.50 101 THR A C 1
ATOM 763 O O . THR A 1 101 ? -5.916 -14.190 27.621 1.00 89.50 101 THR A O 1
ATOM 766 N N . VAL A 1 102 ? -7.475 -14.425 26.014 1.00 85.50 102 VAL A N 1
ATOM 767 C CA . VAL A 1 102 ? -8.635 -14.553 26.903 1.00 85.50 102 VAL A CA 1
ATOM 768 C C . VAL A 1 102 ? -9.471 -15.740 26.457 1.00 85.50 102 VAL A C 1
ATOM 770 O O . VAL A 1 102 ? -9.648 -15.962 25.262 1.00 85.50 102 VAL A O 1
ATOM 773 N N . GLU A 1 103 ? -10.001 -16.498 27.409 1.00 84.38 103 GLU A N 1
ATOM 774 C CA . GLU A 1 103 ? -10.994 -17.521 27.110 1.00 84.38 103 GLU A CA 1
ATOM 775 C C . GLU A 1 103 ? -12.395 -16.901 27.159 1.00 84.38 103 GLU A C 1
ATOM 777 O O . GLU A 1 103 ? -12.796 -16.302 28.159 1.00 84.38 103 GLU A O 1
ATOM 782 N N . ARG A 1 104 ? -13.146 -17.026 26.064 1.00 74.12 104 ARG A N 1
ATOM 783 C CA . ARG A 1 104 ? -14.506 -16.505 25.926 1.00 74.12 104 ARG A CA 1
ATOM 784 C C . ARG A 1 104 ? -15.373 -17.559 25.250 1.00 74.12 104 ARG A C 1
ATOM 786 O O . ARG A 1 104 ? -15.113 -17.950 24.118 1.00 74.12 104 ARG A O 1
ATOM 793 N N . ASN A 1 105 ? -16.410 -18.025 25.945 1.00 79.75 105 ASN A N 1
ATOM 794 C CA . ASN A 1 105 ? -17.311 -19.088 25.473 1.00 79.75 105 ASN A CA 1
ATOM 795 C C . ASN A 1 105 ? -16.578 -20.389 25.055 1.00 79.75 105 ASN A C 1
ATOM 797 O O . ASN A 1 105 ? -16.991 -21.045 24.103 1.00 79.75 105 ASN A O 1
ATOM 801 N N . GLY A 1 106 ? -15.479 -20.743 25.736 1.00 79.62 106 GLY A N 1
ATOM 802 C CA . GLY A 1 106 ? -14.648 -21.913 25.407 1.00 79.62 106 GLY A CA 1
ATOM 803 C C . GLY A 1 106 ? -13.724 -21.737 24.193 1.00 79.62 106 GLY A C 1
ATOM 804 O O . GLY A 1 106 ? -13.099 -22.700 23.757 1.00 79.62 106 GLY A O 1
ATOM 805 N N . LEU A 1 107 ? -13.629 -20.525 23.633 1.00 81.50 107 LEU A N 1
ATOM 806 C CA . LEU A 1 107 ? -12.672 -20.169 22.585 1.00 81.50 107 LEU A CA 1
ATOM 807 C C . LEU A 1 107 ? -11.584 -19.259 23.156 1.00 81.50 107 LEU A C 1
ATOM 809 O O . LEU A 1 107 ? -11.874 -18.327 23.906 1.00 81.50 107 LEU A O 1
ATOM 813 N N . VAL A 1 108 ? -10.333 -19.514 22.777 1.00 84.56 108 VAL A N 1
ATOM 814 C CA . VAL A 1 108 ? -9.188 -18.670 23.136 1.00 84.56 108 VAL A CA 1
ATOM 815 C C . VAL A 1 108 ? -9.027 -17.586 22.072 1.00 84.56 108 VAL A C 1
ATOM 817 O O . VAL A 1 108 ? -8.710 -17.892 20.924 1.00 84.56 108 VAL A O 1
ATOM 820 N N . ASP A 1 109 ? -9.245 -16.330 22.453 1.00 83.81 109 ASP A N 1
ATOM 821 C CA . ASP A 1 109 ? -9.125 -15.156 21.582 1.00 83.81 109 ASP A CA 1
ATOM 822 C C . ASP A 1 109 ? -7.882 -14.321 21.937 1.00 83.81 109 ASP A C 1
ATOM 824 O O . ASP A 1 109 ? -7.387 -14.355 23.068 1.00 83.81 109 ASP A O 1
ATOM 828 N N . SER A 1 110 ? -7.360 -13.571 20.967 1.00 89.62 110 SER A N 1
ATOM 829 C CA . SER A 1 110 ? -6.172 -12.725 21.123 1.00 89.62 110 SER A CA 1
ATOM 830 C C . SER A 1 110 ? -6.547 -11.348 21.666 1.00 89.62 110 SER A C 1
ATOM 832 O O . SER A 1 110 ? -7.368 -10.637 21.081 1.00 89.62 110 SER A O 1
ATOM 834 N N . VAL A 1 111 ? -5.901 -10.928 22.757 1.00 94.19 111 VAL A N 1
ATOM 835 C CA . VAL A 1 111 ? -6.194 -9.641 23.407 1.00 94.19 111 VAL A CA 1
ATOM 836 C C . VAL A 1 111 ? -5.006 -8.698 23.414 1.00 94.19 111 VAL A C 1
ATOM 838 O O . VAL A 1 111 ? -3.859 -9.128 23.532 1.00 94.19 111 VAL A O 1
ATOM 841 N N . LEU A 1 112 ? -5.301 -7.399 23.394 1.00 96.31 112 LEU A N 1
ATOM 842 C CA . LEU A 1 112 ? -4.424 -6.378 23.946 1.00 96.31 112 LEU A CA 1
ATOM 843 C C . LEU A 1 112 ? -4.898 -6.067 25.372 1.00 96.31 112 LEU A C 1
ATOM 845 O O . LEU A 1 112 ? -5.986 -5.521 25.571 1.00 96.31 112 LEU A O 1
ATOM 849 N N . HIS A 1 113 ? -4.079 -6.412 26.363 1.00 95.62 113 HIS A N 1
ATOM 850 C CA . HIS A 1 113 ? -4.333 -6.098 27.763 1.00 95.62 113 HIS A CA 1
ATOM 851 C C . HIS A 1 113 ? -3.779 -4.701 28.082 1.00 95.62 113 HIS A C 1
ATOM 853 O O . HIS A 1 113 ? -2.582 -4.511 28.303 1.00 95.62 113 HIS A O 1
ATOM 859 N N . ALA A 1 114 ? -4.666 -3.709 28.057 1.00 96.94 114 ALA A N 1
ATOM 860 C CA . ALA A 1 114 ? -4.401 -2.298 28.284 1.00 96.94 114 ALA A CA 1
ATOM 861 C C . ALA A 1 114 ? -4.169 -1.993 29.772 1.00 96.94 114 ALA A C 1
ATOM 863 O O . ALA A 1 114 ? -5.093 -2.014 30.590 1.00 96.94 114 ALA A O 1
ATOM 864 N N . THR A 1 115 ? -2.931 -1.648 30.116 1.00 96.81 115 THR A N 1
ATOM 865 C CA . THR A 1 115 ? -2.512 -1.325 31.485 1.00 96.81 115 THR A CA 1
ATOM 866 C C . THR A 1 115 ? -2.563 0.170 31.784 1.00 96.81 115 THR A C 1
ATOM 868 O O . THR A 1 115 ? -2.865 0.555 32.913 1.00 96.81 115 THR A O 1
ATOM 871 N N . LYS A 1 116 ? -2.329 1.033 30.783 1.00 97.19 116 LYS A N 1
ATOM 872 C CA . LYS A 1 116 ? -2.343 2.495 30.952 1.00 97.19 116 LYS A CA 1
ATOM 873 C C . LYS A 1 116 ? -2.937 3.221 29.747 1.00 97.19 116 LYS A C 1
ATOM 875 O O . LYS A 1 116 ? -2.400 3.165 28.644 1.00 97.19 116 LYS A O 1
ATOM 880 N N . PHE A 1 117 ? -3.997 3.989 29.985 1.00 97.50 117 PHE A N 1
ATOM 881 C CA . PHE A 1 117 ? -4.529 4.953 29.022 1.00 97.50 117 PHE A CA 1
ATOM 882 C C . PHE A 1 117 ? -3.526 6.091 28.759 1.00 97.50 117 PHE A C 1
ATOM 884 O O . PHE A 1 117 ? -2.946 6.623 29.707 1.00 97.50 117 PHE A O 1
ATOM 891 N N . GLN A 1 118 ? -3.352 6.493 27.495 1.00 97.19 118 GLN A N 1
ATOM 892 C CA . GLN A 1 118 ? -2.553 7.671 27.133 1.00 97.19 118 GLN A CA 1
ATOM 893 C C . GLN A 1 118 ? -3.421 8.759 26.485 1.00 97.19 118 GLN A C 1
ATOM 895 O O . GLN A 1 118 ? -3.494 9.872 27.005 1.00 97.19 118 GLN A O 1
ATOM 900 N N . HIS A 1 119 ? -4.091 8.453 25.369 1.00 96.62 119 HIS A N 1
ATOM 901 C CA . HIS A 1 119 ? -4.891 9.429 24.622 1.00 96.62 119 HIS A CA 1
ATOM 902 C C . HIS A 1 119 ? -5.974 8.762 23.757 1.00 96.62 119 HIS A C 1
ATOM 904 O O . HIS A 1 119 ? -5.847 7.595 23.396 1.00 96.62 119 HIS A O 1
ATOM 910 N N . LEU A 1 120 ? -7.028 9.507 23.409 1.00 94.94 120 LEU A N 1
ATOM 911 C CA . LEU A 1 120 ? -8.120 9.066 22.539 1.00 94.94 120 LEU A CA 1
ATOM 912 C C . LEU A 1 120 ? -8.610 10.238 21.683 1.00 94.94 120 LEU A C 1
ATOM 914 O O . LEU A 1 120 ? -8.981 11.271 22.238 1.00 94.94 120 LEU A O 1
ATOM 918 N N . ASP A 1 121 ? -8.672 10.050 20.365 1.00 93.25 121 ASP A N 1
ATOM 919 C CA . ASP A 1 121 ? -9.103 11.070 19.406 1.00 93.25 121 ASP A CA 1
ATOM 920 C C . ASP A 1 121 ? -10.150 10.519 18.416 1.00 93.25 121 ASP A C 1
ATOM 922 O O . ASP A 1 121 ? -9.992 9.451 17.818 1.00 93.25 121 ASP A O 1
ATOM 926 N N . ALA A 1 122 ? -11.244 11.263 18.248 1.00 88.94 122 ALA A N 1
ATOM 927 C CA . ALA A 1 122 ? -12.314 10.981 17.295 1.00 88.94 122 ALA A CA 1
ATOM 928 C C . ALA A 1 122 ? -11.943 11.317 15.843 1.00 88.94 122 ALA A C 1
ATOM 930 O O . ALA A 1 122 ? -12.425 10.653 14.923 1.00 88.94 122 ALA A O 1
ATOM 931 N N . SER A 1 123 ? -11.135 12.362 15.654 1.00 88.56 123 SER A N 1
ATOM 932 C CA . SER A 1 123 ? -10.814 12.994 14.371 1.00 88.56 123 SER A CA 1
ATOM 933 C C . SER A 1 123 ? -9.705 12.277 13.605 1.00 88.56 123 SER A C 1
ATOM 935 O O . SER A 1 123 ? -9.659 12.339 12.378 1.00 88.56 123 SER A O 1
ATOM 937 N N . LEU A 1 124 ? -8.841 11.552 14.318 1.00 90.44 124 LEU A N 1
ATOM 938 C CA . LEU A 1 124 ? -7.703 10.847 13.743 1.00 90.44 124 LEU A CA 1
ATOM 939 C C . LEU A 1 124 ? -8.039 9.388 13.406 1.00 90.44 124 LEU A C 1
ATOM 941 O O . LEU A 1 124 ? -8.901 8.752 14.019 1.00 90.44 124 LEU A O 1
ATOM 945 N N . ARG A 1 125 ? -7.327 8.846 12.416 1.00 90.31 125 ARG A N 1
ATOM 946 C CA . ARG A 1 125 ? -7.432 7.460 11.935 1.00 90.31 125 ARG A CA 1
ATOM 947 C C . ARG A 1 125 ? -6.046 6.825 11.801 1.00 90.31 125 ARG A C 1
ATOM 949 O O . ARG A 1 125 ? -5.032 7.529 11.853 1.00 90.31 125 ARG A O 1
ATOM 956 N N . CYS A 1 126 ? -5.980 5.502 11.730 1.00 92.00 126 CYS A N 1
ATOM 957 C CA . CYS A 1 126 ? -4.790 4.806 11.248 1.00 92.00 126 CYS A CA 1
ATOM 958 C C . CYS A 1 126 ? -4.674 5.011 9.734 1.00 92.00 126 CYS A C 1
ATOM 960 O O . CYS A 1 126 ? -5.688 5.120 9.045 1.00 92.00 126 CYS A O 1
ATOM 962 N N . ASP A 1 127 ? -3.450 4.997 9.213 1.00 91.12 127 ASP A N 1
ATOM 963 C CA . ASP A 1 127 ? -3.257 4.907 7.768 1.00 91.12 127 ASP A CA 1
ATOM 964 C C . ASP A 1 127 ? -3.808 3.560 7.251 1.00 91.12 127 ASP A C 1
ATOM 966 O O . ASP A 1 127 ? -3.713 2.549 7.966 1.00 91.12 127 ASP A O 1
ATOM 970 N N . PRO A 1 128 ? -4.401 3.516 6.042 1.00 92.81 128 PRO A N 1
ATOM 971 C CA . PRO A 1 128 ? -4.888 2.277 5.443 1.00 92.81 128 PRO A CA 1
ATOM 972 C C . PRO A 1 128 ? -3.768 1.235 5.325 1.00 92.81 128 PRO A C 1
ATOM 974 O O . PRO A 1 128 ? -2.655 1.556 4.915 1.00 92.81 128 PRO A O 1
ATOM 977 N N . VAL A 1 129 ? -4.065 -0.024 5.660 1.00 94.38 129 VAL A N 1
ATOM 978 C CA . VAL A 1 129 ? -3.067 -1.111 5.669 1.00 94.38 129 VAL A CA 1
ATOM 979 C C . VAL A 1 129 ? -3.306 -2.054 4.483 1.00 94.38 129 VAL A C 1
ATOM 981 O O . VAL A 1 129 ? -4.450 -2.466 4.288 1.00 94.38 129 VAL A O 1
ATOM 984 N N . PRO A 1 130 ? -2.286 -2.419 3.685 1.00 94.19 130 PRO A N 1
ATOM 985 C CA . PRO A 1 130 ? -2.456 -3.318 2.543 1.00 94.19 130 PRO A CA 1
ATOM 986 C C . PRO A 1 130 ? -2.927 -4.711 2.972 1.00 94.19 130 PRO A C 1
ATOM 988 O O . PRO A 1 130 ? -2.370 -5.309 3.890 1.00 94.19 130 PRO A O 1
ATOM 991 N N . GLU A 1 131 ? -3.918 -5.267 2.274 1.00 92.56 131 GLU A N 1
ATOM 992 C CA . GLU A 1 131 ? -4.418 -6.623 2.532 1.00 92.56 131 GLU A CA 1
ATOM 993 C C . GLU A 1 131 ? -4.179 -7.551 1.337 1.00 92.56 131 GLU A C 1
ATOM 995 O O . GLU A 1 131 ? -4.722 -7.336 0.255 1.00 92.56 131 GLU A O 1
ATOM 1000 N N . ALA A 1 132 ? -3.449 -8.654 1.529 1.00 91.38 132 ALA A N 1
ATOM 1001 C CA . ALA A 1 132 ? -3.132 -9.600 0.449 1.00 91.38 132 ALA A CA 1
ATOM 1002 C C . ALA A 1 132 ? -4.375 -10.105 -0.318 1.00 91.38 132 ALA A C 1
ATOM 1004 O O . ALA A 1 132 ? -4.328 -10.272 -1.535 1.00 91.38 132 ALA A O 1
ATOM 1005 N N . ARG A 1 133 ? -5.516 -10.257 0.370 1.00 92.12 133 ARG A N 1
ATOM 1006 C CA . ARG A 1 133 ? -6.810 -10.636 -0.229 1.00 92.12 133 ARG A CA 1
ATOM 1007 C C . ARG A 1 133 ? -7.334 -9.615 -1.245 1.00 92.12 133 ARG A C 1
ATOM 1009 O O . ARG A 1 133 ? -8.012 -10.003 -2.189 1.00 92.12 133 ARG A O 1
ATOM 1016 N N . VAL A 1 134 ? -7.026 -8.330 -1.071 1.00 94.38 134 VAL A N 1
ATOM 1017 C CA . VAL A 1 134 ? -7.447 -7.218 -1.947 1.00 94.38 134 VAL A CA 1
ATOM 1018 C C . VAL A 1 134 ? -6.400 -6.924 -3.030 1.00 94.38 134 VAL A C 1
ATOM 1020 O O . VAL A 1 134 ? -6.751 -6.460 -4.113 1.00 94.38 134 VAL A O 1
ATOM 1023 N N . SER A 1 135 ? -5.128 -7.251 -2.781 1.00 94.81 135 SER A N 1
ATOM 1024 C CA . SER A 1 135 ? -4.053 -7.099 -3.771 1.00 94.81 135 SER A CA 1
ATOM 1025 C C . SER A 1 135 ? -4.350 -7.875 -5.064 1.00 94.81 135 SER A C 1
ATOM 1027 O O . SER A 1 135 ? -4.939 -8.960 -5.016 1.00 94.81 135 SER A O 1
ATOM 1029 N N . GLY A 1 136 ? -3.989 -7.316 -6.219 1.00 95.31 136 GLY A N 1
ATOM 1030 C CA . GLY A 1 136 ? -4.394 -7.832 -7.532 1.00 95.31 136 GLY A CA 1
ATOM 1031 C C . GLY A 1 136 ? -4.249 -6.812 -8.663 1.00 95.31 136 GLY A C 1
ATOM 1032 O O . GLY A 1 136 ? -3.979 -5.637 -8.410 1.00 95.31 136 GLY A O 1
ATOM 1033 N N . ASP A 1 137 ? -4.441 -7.267 -9.901 1.00 95.56 137 ASP A N 1
ATOM 1034 C CA . ASP A 1 137 ? -4.712 -6.396 -11.046 1.00 95.56 137 ASP A CA 1
ATOM 1035 C C . ASP A 1 137 ? -6.227 -6.231 -11.221 1.00 95.56 137 ASP A C 1
ATOM 1037 O O . ASP A 1 137 ? -6.981 -7.214 -11.218 1.00 95.56 137 ASP A O 1
ATOM 1041 N N . TRP A 1 138 ? -6.659 -4.981 -11.353 1.00 95.31 138 TRP A N 1
ATOM 1042 C CA . TRP A 1 138 ? -8.053 -4.560 -11.360 1.00 95.31 138 TRP A CA 1
ATOM 1043 C C . TRP A 1 138 ? -8.335 -3.693 -12.582 1.00 95.31 138 TRP A C 1
ATOM 1045 O O . TRP A 1 138 ? -7.804 -2.590 -12.703 1.00 95.31 138 TRP A O 1
ATOM 1055 N N . LYS A 1 139 ? -9.201 -4.162 -13.477 1.00 93.62 139 LYS A N 1
ATOM 1056 C CA . LYS A 1 139 ? -9.587 -3.432 -14.685 1.00 93.62 139 LYS A CA 1
ATOM 1057 C C . LYS A 1 139 ? -10.880 -2.656 -14.458 1.00 93.62 139 LYS A C 1
ATOM 1059 O O . LYS A 1 139 ? -11.857 -3.230 -13.989 1.00 93.62 139 LYS A O 1
ATOM 1064 N N . LEU A 1 140 ? -10.894 -1.372 -14.808 1.00 90.44 140 LEU A N 1
ATOM 1065 C CA . LEU A 1 140 ? -12.102 -0.543 -14.807 1.00 90.44 140 LEU A CA 1
ATOM 1066 C C . LEU A 1 140 ? -13.082 -1.024 -15.893 1.00 90.44 140 LEU A C 1
ATOM 1068 O O . LEU A 1 140 ? -12.657 -1.298 -17.017 1.00 90.44 140 LEU A O 1
ATOM 1072 N N . ASP A 1 141 ? -14.379 -1.070 -15.582 1.00 82.12 141 ASP A N 1
ATOM 1073 C CA . ASP A 1 141 ? -15.426 -1.197 -16.606 1.00 82.12 141 ASP A CA 1
ATOM 1074 C C . ASP A 1 141 ? -15.330 -0.059 -17.635 1.00 82.12 141 ASP A C 1
ATOM 1076 O O . ASP A 1 141 ? -15.001 1.075 -17.284 1.00 82.12 141 ASP A O 1
ATOM 1080 N N . ASP A 1 142 ? -15.635 -0.328 -18.907 1.00 68.38 142 ASP A N 1
ATOM 1081 C CA . ASP A 1 142 ? -15.620 0.728 -19.924 1.00 68.38 142 ASP A CA 1
ATOM 1082 C C . ASP A 1 142 ? -16.798 1.692 -19.701 1.00 68.38 142 ASP A C 1
ATOM 1084 O O . ASP A 1 142 ? -17.964 1.361 -19.926 1.00 68.38 142 ASP A O 1
ATOM 1088 N N . VAL A 1 143 ? -16.481 2.888 -19.198 1.00 64.81 143 VAL A N 1
ATOM 1089 C CA . VAL A 1 143 ? -17.461 3.913 -18.805 1.00 64.81 143 VAL A CA 1
ATOM 1090 C C . VAL A 1 143 ? -17.760 4.899 -19.945 1.00 64.81 143 VAL A C 1
ATOM 1092 O O . VAL A 1 143 ? -18.598 5.783 -19.776 1.00 64.81 143 VAL A O 1
ATOM 1095 N N . ASP A 1 144 ? -17.055 4.823 -21.080 1.00 67.12 144 ASP A N 1
ATOM 1096 C CA . ASP A 1 144 ? -17.110 5.853 -22.126 1.00 67.12 144 ASP A CA 1
ATOM 1097 C C . ASP A 1 144 ? -16.919 5.261 -23.538 1.00 67.12 144 ASP A C 1
ATOM 1099 O O . ASP A 1 144 ? -15.812 5.291 -24.085 1.00 67.12 144 ASP A O 1
ATOM 1103 N N . PRO A 1 145 ? -18.002 4.786 -24.187 1.00 66.31 145 PRO A N 1
ATOM 1104 C CA . PRO A 1 145 ? -17.926 4.170 -25.513 1.00 66.31 145 PRO A CA 1
ATOM 1105 C C . PRO A 1 145 ? -17.503 5.145 -26.627 1.00 66.31 145 PRO A C 1
ATOM 1107 O O . PRO A 1 145 ? -17.254 4.717 -27.753 1.00 66.31 145 PRO A O 1
ATOM 1110 N N . HIS A 1 146 ? -17.421 6.451 -26.346 1.00 70.81 146 HIS A N 1
ATOM 1111 C CA . HIS A 1 146 ? -16.943 7.463 -27.290 1.00 70.81 146 HIS A CA 1
ATOM 1112 C C . HIS A 1 146 ? -15.454 7.794 -27.113 1.00 70.81 146 HIS A C 1
ATOM 1114 O O . HIS A 1 146 ? -14.863 8.428 -27.990 1.00 70.81 146 HIS A O 1
ATOM 1120 N N . ARG A 1 147 ? -14.838 7.381 -25.998 1.00 71.75 147 ARG A N 1
ATOM 1121 C CA . ARG A 1 147 ? -13.406 7.542 -25.702 1.00 71.75 147 ARG A CA 1
ATOM 1122 C C . ARG A 1 147 ? -12.882 6.259 -25.044 1.00 71.75 147 ARG A C 1
ATOM 1124 O O . ARG A 1 147 ? -12.559 6.291 -23.849 1.00 71.75 147 ARG A O 1
ATOM 1131 N N . PRO A 1 148 ? -12.823 5.148 -25.806 1.00 74.94 148 PRO A N 1
ATOM 1132 C CA . PRO A 1 148 ? -12.491 3.836 -25.272 1.00 74.94 148 PRO A CA 1
ATOM 1133 C C . PRO A 1 148 ? -11.102 3.878 -24.642 1.00 74.94 148 PRO A C 1
ATOM 1135 O O . PRO A 1 148 ? -10.117 4.213 -25.301 1.00 74.94 148 PRO A O 1
ATOM 1138 N N . ARG A 1 149 ? -11.038 3.547 -23.354 1.00 83.12 149 ARG A N 1
ATOM 1139 C CA . ARG A 1 149 ? -9.812 3.591 -22.558 1.00 83.12 149 ARG A CA 1
ATOM 1140 C C . ARG A 1 149 ? -9.705 2.351 -21.687 1.00 83.12 149 ARG A C 1
ATOM 1142 O O . ARG A 1 149 ? -10.631 2.034 -20.946 1.00 83.12 149 ARG A O 1
ATOM 1149 N N . ASP A 1 150 ? -8.567 1.673 -21.743 1.00 87.88 150 ASP A N 1
ATOM 1150 C CA . ASP A 1 150 ? -8.276 0.582 -20.820 1.00 87.88 150 ASP A CA 1
ATOM 1151 C C . ASP A 1 150 ? -7.572 1.164 -19.594 1.00 87.88 150 ASP A C 1
ATOM 1153 O O . ASP A 1 150 ? -6.463 1.691 -19.694 1.00 87.88 150 ASP A O 1
ATOM 1157 N N . ILE A 1 151 ? -8.225 1.082 -18.433 1.00 90.38 151 ILE A N 1
ATOM 1158 C CA . ILE A 1 151 ? -7.642 1.494 -17.153 1.00 90.38 151 ILE A CA 1
ATOM 1159 C C . ILE A 1 151 ? -7.420 0.252 -16.295 1.00 90.38 151 ILE A C 1
ATOM 1161 O O . ILE A 1 151 ? -8.377 -0.413 -15.899 1.00 90.38 151 ILE A O 1
ATOM 1165 N N . HIS A 1 152 ? -6.153 -0.027 -15.999 1.00 92.88 152 HIS A N 1
ATOM 1166 C CA . HIS A 1 152 ? -5.718 -1.052 -15.054 1.00 92.88 152 HIS A CA 1
ATOM 1167 C C . HIS A 1 152 ? -5.207 -0.390 -13.774 1.00 92.88 152 HIS A C 1
ATOM 1169 O O . HIS A 1 152 ? -4.512 0.627 -13.823 1.00 92.88 152 HIS A O 1
ATOM 1175 N N . VAL A 1 153 ? -5.553 -0.967 -12.626 1.00 94.31 153 VAL A N 1
ATOM 1176 C CA . VAL A 1 153 ? -5.102 -0.556 -11.297 1.00 94.31 153 VAL A CA 1
ATOM 1177 C C . VAL A 1 153 ? -4.459 -1.761 -10.619 1.00 94.31 153 VAL A C 1
ATOM 1179 O O . VAL A 1 153 ? -5.135 -2.676 -10.151 1.00 94.31 153 VAL A O 1
ATOM 1182 N N . HIS A 1 154 ? -3.135 -1.747 -10.539 1.00 95.25 154 HIS A N 1
ATOM 1183 C CA . HIS A 1 154 ? -2.361 -2.751 -9.825 1.00 95.25 154 HIS A CA 1
ATOM 1184 C C . HIS A 1 154 ? -2.265 -2.355 -8.349 1.00 95.25 154 HIS A C 1
ATOM 1186 O O . HIS A 1 154 ? -1.714 -1.303 -8.017 1.00 95.25 154 HIS A O 1
ATOM 1192 N N . LEU A 1 155 ? -2.797 -3.197 -7.463 1.00 95.81 155 LEU A N 1
ATOM 1193 C CA . LEU A 1 155 ? -2.713 -3.046 -6.011 1.00 95.81 155 LEU A CA 1
ATOM 1194 C C . LEU A 1 155 ? -1.688 -4.050 -5.471 1.00 95.81 155 LEU A C 1
ATOM 1196 O O . LEU A 1 155 ? -1.980 -5.242 -5.366 1.00 95.81 155 LEU A O 1
ATOM 1200 N N . TYR A 1 156 ? -0.480 -3.585 -5.149 1.00 93.25 156 TYR A N 1
ATOM 1201 C CA . TYR A 1 156 ? 0.629 -4.438 -4.708 1.00 93.25 156 TYR A CA 1
ATOM 1202 C C . TYR A 1 156 ? 0.596 -4.700 -3.196 1.00 93.25 156 TYR A C 1
ATOM 1204 O O . TYR A 1 156 ? 0.229 -3.830 -2.409 1.00 93.25 156 TYR A O 1
ATOM 1212 N N . THR A 1 157 ? 1.036 -5.881 -2.756 1.00 91.56 157 THR A N 1
ATOM 1213 C CA . THR A 1 157 ? 1.021 -6.299 -1.335 1.00 91.56 157 THR A CA 1
ATOM 1214 C C . THR A 1 157 ? 1.860 -5.424 -0.397 1.00 91.56 157 THR A C 1
ATOM 1216 O O . THR A 1 157 ? 1.623 -5.429 0.805 1.00 91.56 157 THR A O 1
ATOM 1219 N N . ASN A 1 158 ? 2.805 -4.647 -0.930 1.00 88.44 158 ASN A N 1
ATOM 1220 C CA . ASN A 1 158 ? 3.608 -3.671 -0.186 1.00 88.44 158 ASN A CA 1
ATOM 1221 C C . ASN A 1 158 ? 2.903 -2.312 0.031 1.00 88.44 158 ASN A C 1
ATOM 1223 O O . ASN A 1 158 ? 3.520 -1.394 0.564 1.00 88.44 158 ASN A O 1
ATOM 1227 N N . GLY A 1 159 ? 1.656 -2.153 -0.426 1.00 91.31 159 GLY A N 1
ATOM 1228 C CA . GLY A 1 159 ? 0.892 -0.906 -0.319 1.00 91.31 159 GLY A CA 1
ATOM 1229 C C . GLY A 1 159 ? 1.166 0.136 -1.393 1.00 91.31 159 GLY A C 1
ATOM 1230 O O . GLY A 1 159 ? 0.568 1.208 -1.357 1.00 91.31 159 GLY A O 1
ATOM 1231 N N . THR A 1 160 ? 2.018 -0.157 -2.376 1.00 91.94 160 THR A N 1
ATOM 1232 C CA . THR A 1 160 ? 2.100 0.671 -3.587 1.00 91.94 160 THR A CA 1
ATOM 1233 C C . THR A 1 160 ? 0.940 0.346 -4.521 1.00 91.94 160 THR A C 1
ATOM 1235 O O . THR A 1 160 ? 0.493 -0.801 -4.610 1.00 91.94 160 THR A O 1
ATOM 1238 N N . ALA A 1 161 ? 0.430 1.364 -5.204 1.00 93.75 161 ALA A N 1
ATOM 1239 C CA . ALA A 1 161 ? -0.569 1.233 -6.253 1.00 93.75 161 ALA A CA 1
ATOM 1240 C C . ALA A 1 161 ? -0.005 1.786 -7.565 1.00 93.75 161 ALA A C 1
ATOM 1242 O O . ALA A 1 161 ? 0.818 2.704 -7.552 1.00 93.75 161 ALA A O 1
ATOM 1243 N N . ARG A 1 162 ? -0.463 1.261 -8.701 1.00 92.44 162 ARG A N 1
ATOM 1244 C CA . ARG A 1 162 ? -0.179 1.832 -10.022 1.00 92.44 162 ARG A CA 1
ATOM 1245 C C . ARG A 1 162 ? -1.430 1.839 -10.875 1.00 92.44 162 ARG A C 1
ATOM 1247 O O . ARG A 1 162 ? -2.047 0.795 -11.044 1.00 92.44 162 ARG A O 1
ATOM 1254 N N . MET A 1 163 ? -1.760 2.989 -11.446 1.00 92.12 163 MET A N 1
ATOM 1255 C CA . MET A 1 163 ? -2.733 3.104 -12.523 1.00 92.12 163 MET A CA 1
ATOM 1256 C C . MET A 1 163 ? -1.996 3.142 -13.862 1.00 92.12 163 MET A C 1
ATOM 1258 O O . MET A 1 163 ? -1.038 3.901 -14.020 1.00 92.12 163 MET A O 1
ATOM 1262 N N . ILE A 1 164 ? -2.460 2.348 -14.824 1.00 90.88 164 ILE A N 1
ATOM 1263 C CA . ILE A 1 164 ? -2.067 2.421 -16.233 1.00 90.88 164 ILE A CA 1
ATOM 1264 C C . ILE A 1 164 ? -3.326 2.756 -17.030 1.00 90.88 164 ILE A C 1
ATOM 1266 O O . ILE A 1 164 ? -4.345 2.088 -16.877 1.00 90.88 164 ILE A O 1
ATOM 1270 N N . THR A 1 165 ? -3.276 3.812 -17.840 1.00 89.94 165 THR A N 1
ATOM 1271 C CA . THR A 1 165 ? -4.372 4.259 -18.711 1.00 89.94 165 THR A CA 1
ATOM 1272 C C . THR A 1 165 ? -3.903 4.254 -20.160 1.00 89.94 165 THR A C 1
ATOM 1274 O O . THR A 1 165 ? -3.085 5.089 -20.547 1.00 89.94 165 THR A O 1
ATOM 1277 N N . ASP A 1 166 ? -4.436 3.339 -20.963 1.00 88.12 166 ASP A N 1
ATOM 1278 C CA . ASP A 1 166 ? -4.287 3.343 -22.420 1.00 88.12 166 ASP A CA 1
ATOM 1279 C C . ASP A 1 166 ? -5.502 4.046 -23.049 1.00 88.12 166 ASP A C 1
ATOM 1281 O O . ASP A 1 166 ? -6.647 3.727 -22.725 1.00 88.12 166 ASP A O 1
ATOM 1285 N N . LEU A 1 167 ? -5.255 5.027 -23.921 1.00 84.38 167 LEU A N 1
ATOM 1286 C CA . LEU A 1 167 ? -6.282 5.816 -24.615 1.00 84.38 167 LEU A CA 1
ATOM 1287 C C . LEU A 1 167 ? -6.603 5.291 -26.027 1.00 84.38 167 LEU A C 1
ATOM 1289 O O . LEU A 1 167 ? -7.348 5.943 -26.760 1.00 84.38 167 LEU A O 1
ATOM 1293 N N . ARG A 1 168 ? -6.011 4.156 -26.435 1.00 80.88 168 ARG A N 1
ATOM 1294 C CA . ARG A 1 168 ? -6.184 3.483 -27.739 1.00 80.88 168 ARG A CA 1
ATOM 1295 C C . ARG A 1 168 ? -5.999 4.385 -28.968 1.00 80.88 168 ARG A C 1
ATOM 1297 O O . ARG A 1 168 ? -6.510 4.100 -30.048 1.00 80.88 168 ARG A O 1
ATOM 1304 N N . ASN A 1 169 ? -5.243 5.469 -28.816 1.00 79.00 169 ASN A N 1
ATOM 1305 C CA . ASN A 1 169 ? -5.031 6.511 -29.824 1.00 79.00 169 ASN A CA 1
ATOM 1306 C C . ASN A 1 169 ? -3.601 6.509 -30.405 1.00 79.00 169 ASN A C 1
ATOM 1308 O O . ASN A 1 169 ? -3.204 7.466 -31.065 1.00 79.00 169 ASN A O 1
ATOM 1312 N N . GLY A 1 170 ? -2.821 5.456 -30.135 1.00 76.56 170 GLY A N 1
ATOM 1313 C CA . GLY A 1 170 ? -1.424 5.320 -30.562 1.00 76.56 170 GLY A CA 1
ATOM 1314 C C . GLY A 1 170 ? -0.401 6.062 -29.693 1.00 76.56 170 GLY A C 1
ATOM 1315 O O . GLY A 1 170 ? 0.792 5.958 -29.965 1.00 76.56 170 GLY A O 1
ATOM 1316 N N . GLN A 1 171 ? -0.829 6.787 -28.653 1.00 77.62 171 GLN A N 1
ATOM 1317 C CA . GLN A 1 171 ? 0.083 7.386 -27.674 1.00 77.62 171 GLN A CA 1
ATOM 1318 C C . GLN A 1 171 ? 0.547 6.351 -26.639 1.00 77.62 171 GLN A C 1
ATOM 1320 O O . GLN A 1 171 ? -0.144 5.371 -26.362 1.00 77.62 171 GLN A O 1
ATOM 1325 N N . SER A 1 172 ? 1.708 6.596 -26.026 1.00 75.12 172 SER A N 1
ATOM 1326 C CA . SER A 1 172 ? 2.188 5.815 -24.880 1.00 75.12 172 SER A CA 1
ATOM 1327 C C . SER A 1 172 ? 1.164 5.832 -23.730 1.00 75.12 172 SER A C 1
ATOM 1329 O O . SER A 1 172 ? 0.671 6.913 -23.394 1.00 75.12 172 SER A O 1
ATOM 1331 N N . PRO A 1 173 ? 0.875 4.688 -23.076 1.00 83.06 173 PRO A N 1
ATOM 1332 C CA . PRO A 1 173 ? -0.020 4.652 -21.923 1.00 83.06 173 PRO A CA 1
ATOM 1333 C C . PRO A 1 173 ? 0.435 5.591 -20.802 1.00 83.06 173 PRO A C 1
ATOM 1335 O O . PRO A 1 173 ? 1.615 5.636 -20.443 1.00 83.06 173 PRO A O 1
ATOM 1338 N N . PHE A 1 174 ? -0.515 6.317 -20.217 1.00 84.12 174 PHE A N 1
ATOM 1339 C CA . PHE A 1 174 ? -0.260 7.163 -19.059 1.00 84.12 174 PHE A CA 1
ATOM 1340 C C . PHE A 1 174 ? -0.139 6.303 -17.799 1.00 84.12 174 PHE A C 1
ATOM 1342 O O . PHE A 1 174 ? -0.988 5.452 -17.536 1.00 84.12 174 PHE A O 1
ATOM 1349 N N . GLU A 1 175 ? 0.893 6.558 -16.996 1.00 87.62 175 GLU A N 1
ATOM 1350 C CA . GLU A 1 175 ? 1.136 5.845 -15.745 1.00 87.62 175 GLU A CA 1
ATOM 1351 C C . GLU A 1 175 ? 1.214 6.790 -14.552 1.00 87.62 175 GLU A C 1
ATOM 1353 O O . GLU A 1 175 ? 1.872 7.836 -14.591 1.00 87.62 175 GLU A O 1
ATOM 1358 N N . GLU A 1 176 ? 0.592 6.358 -13.461 1.00 88.12 176 GLU A N 1
ATOM 1359 C CA . GLU A 1 176 ? 0.539 7.069 -12.194 1.00 88.12 176 GLU A CA 1
ATOM 1360 C C . GLU A 1 176 ? 0.770 6.086 -11.049 1.00 88.12 176 GLU A C 1
ATOM 1362 O O . GLU A 1 176 ? 0.109 5.052 -10.961 1.00 88.12 176 GLU A O 1
ATOM 1367 N N . ASP A 1 177 ? 1.730 6.398 -10.181 1.00 88.69 177 ASP A N 1
ATOM 1368 C CA . ASP A 1 177 ? 1.958 5.640 -8.954 1.00 88.69 177 ASP A CA 1
ATOM 1369 C C . ASP A 1 177 ? 1.173 6.282 -7.801 1.00 88.69 177 ASP A C 1
ATOM 1371 O O . ASP A 1 177 ? 0.988 7.501 -7.743 1.00 88.69 177 ASP A O 1
ATOM 1375 N N . GLY A 1 178 ? 0.744 5.451 -6.860 1.00 92.00 178 GLY A N 1
ATOM 1376 C CA . GLY A 1 178 ? 0.015 5.847 -5.665 1.00 92.00 178 GLY A CA 1
ATOM 1377 C C . GLY A 1 178 ? 0.311 4.919 -4.494 1.00 92.00 178 GLY A C 1
ATOM 1378 O O . GLY A 1 178 ? 1.192 4.056 -4.560 1.00 92.00 178 GLY A O 1
ATOM 1379 N N . SER A 1 179 ? -0.455 5.069 -3.421 1.00 94.38 179 SER A N 1
ATOM 1380 C CA . SER A 1 179 ? -0.465 4.125 -2.302 1.00 94.38 179 SER A CA 1
ATOM 1381 C C . SER A 1 179 ? -1.875 3.622 -2.033 1.00 94.38 179 SER A C 1
ATOM 1383 O O . SER A 1 179 ? -2.855 4.261 -2.414 1.00 94.38 179 SER A O 1
ATOM 1385 N N . TRP A 1 180 ? -1.999 2.467 -1.388 1.00 96.38 180 TRP A N 1
ATOM 1386 C CA . TRP A 1 180 ? -3.299 1.931 -1.014 1.00 96.38 180 TRP A CA 1
ATOM 1387 C C . TRP A 1 180 ? -3.260 1.110 0.270 1.00 96.38 180 TRP A C 1
ATOM 1389 O O . TRP A 1 180 ? -2.219 0.611 0.696 1.00 96.38 180 TRP A O 1
ATOM 1399 N N . GLY A 1 181 ? -4.443 0.916 0.837 1.00 96.19 181 GLY A N 1
ATOM 1400 C CA . GLY A 1 181 ? -4.696 -0.067 1.877 1.00 96.19 181 GLY A CA 1
ATOM 1401 C C . GLY A 1 181 ? -6.185 -0.167 2.178 1.00 96.19 181 GLY A C 1
ATOM 1402 O O . GLY A 1 181 ? -7.002 0.534 1.584 1.00 96.19 181 GLY A O 1
ATOM 1403 N N . VAL A 1 182 ? -6.543 -1.026 3.122 1.00 94.12 182 VAL A N 1
ATOM 1404 C CA . VAL A 1 182 ? -7.888 -1.106 3.692 1.00 94.12 182 VAL A CA 1
ATOM 1405 C C . VAL A 1 182 ? -7.921 -0.240 4.949 1.00 94.12 182 VAL A C 1
ATOM 1407 O O . VAL A 1 182 ? -7.060 -0.392 5.820 1.00 94.12 182 VAL A O 1
ATOM 1410 N N . ASP A 1 183 ? -8.881 0.673 5.065 1.00 91.31 183 ASP A N 1
ATOM 1411 C CA . ASP A 1 183 ? -9.082 1.501 6.258 1.00 91.31 183 ASP A CA 1
ATOM 1412 C C . ASP A 1 183 ? -9.803 0.745 7.386 1.00 91.31 183 ASP A C 1
ATOM 1414 O O . ASP A 1 183 ? -10.206 -0.412 7.229 1.00 91.31 183 ASP A O 1
ATOM 1418 N N . GLY A 1 184 ? -9.958 1.384 8.549 1.00 84.75 184 GLY A N 1
ATOM 1419 C CA . GLY A 1 184 ? -10.627 0.807 9.717 1.00 84.75 184 GLY A CA 1
ATOM 1420 C C . GLY A 1 184 ? -12.035 0.267 9.463 1.00 84.75 184 GLY A C 1
ATOM 1421 O O . GLY A 1 184 ? -12.417 -0.749 10.055 1.00 84.75 184 GLY A O 1
ATOM 1422 N N . GLU A 1 185 ? -12.802 0.920 8.594 1.00 85.44 185 GLU A N 1
ATOM 1423 C CA . GLU A 1 185 ? -14.189 0.563 8.281 1.00 85.44 185 GLU A CA 1
ATOM 1424 C C . GLU A 1 185 ? -14.282 -0.533 7.202 1.00 85.44 185 GLU A C 1
ATOM 1426 O O . GLU A 1 185 ? -15.371 -1.022 6.907 1.00 85.44 185 GLU A O 1
ATOM 1431 N N . GLY A 1 186 ? -13.142 -0.975 6.658 1.00 88.00 186 GLY A N 1
ATOM 1432 C CA . GLY A 1 186 ? -13.057 -2.042 5.663 1.00 88.00 186 GLY A CA 1
ATOM 1433 C C . GLY A 1 186 ? -13.120 -1.549 4.217 1.00 88.00 186 GLY A C 1
ATOM 1434 O O . GLY A 1 186 ? -13.176 -2.378 3.308 1.00 88.00 186 GLY A O 1
ATOM 1435 N N . ALA A 1 187 ? -13.102 -0.232 3.983 1.00 91.75 187 ALA A N 1
ATOM 1436 C CA . ALA A 1 187 ? -13.052 0.324 2.637 1.00 91.75 187 ALA A CA 1
ATOM 1437 C C . ALA A 1 187 ? -11.608 0.354 2.117 1.00 91.75 187 ALA A C 1
ATOM 1439 O O . ALA A 1 187 ? -10.659 0.633 2.850 1.00 91.75 187 ALA A O 1
ATOM 1440 N N . VAL A 1 188 ? -11.441 0.067 0.830 1.00 94.88 188 VAL A N 1
ATOM 1441 C CA . VAL A 1 188 ? -10.162 0.180 0.130 1.00 94.88 188 VAL A CA 1
ATOM 1442 C C . VAL A 1 188 ? -9.952 1.647 -0.218 1.00 94.88 188 VAL A C 1
ATOM 1444 O O . VAL A 1 188 ? -10.755 2.247 -0.930 1.00 94.88 188 VAL A O 1
ATOM 1447 N N . GLN A 1 189 ? -8.871 2.222 0.287 1.00 94.88 189 GLN A N 1
ATOM 1448 C CA . GLN A 1 189 ? -8.458 3.589 0.010 1.00 94.88 189 GLN A CA 1
ATOM 1449 C C . GLN A 1 189 ? -7.266 3.545 -0.938 1.00 94.88 189 GLN A C 1
ATOM 1451 O O . GLN A 1 189 ? -6.260 2.913 -0.618 1.00 94.88 189 GLN A O 1
ATOM 1456 N N . VAL A 1 190 ? -7.370 4.212 -2.087 1.00 94.62 190 VAL A N 1
ATOM 1457 C CA . VAL A 1 190 ? -6.282 4.333 -3.068 1.00 94.62 190 VAL A CA 1
ATOM 1458 C C . VAL A 1 190 ? -5.957 5.811 -3.262 1.00 94.62 190 VAL A C 1
ATOM 1460 O O . VAL A 1 190 ? -6.769 6.566 -3.791 1.00 94.62 190 VAL A O 1
ATOM 1463 N N . ASN A 1 191 ? -4.791 6.236 -2.790 1.00 93.94 191 ASN A N 1
ATOM 1464 C CA . ASN A 1 191 ? -4.312 7.612 -2.846 1.00 93.94 191 ASN A CA 1
ATOM 1465 C C . ASN A 1 191 ? -3.475 7.841 -4.110 1.00 93.94 191 ASN A C 1
ATOM 1467 O O . ASN A 1 191 ? -2.494 7.132 -4.339 1.00 93.94 191 ASN A O 1
ATOM 1471 N N . TRP A 1 192 ? -3.832 8.869 -4.878 1.00 92.00 192 TRP A N 1
ATOM 1472 C CA . TRP A 1 192 ? -3.165 9.305 -6.103 1.00 92.00 192 TRP A CA 1
ATOM 1473 C C . TRP A 1 192 ? -2.560 10.705 -5.895 1.00 92.00 192 TRP A C 1
ATOM 1475 O O . TRP A 1 192 ? -3.256 11.716 -6.066 1.00 92.00 192 TRP A O 1
ATOM 1485 N N . PRO A 1 193 ? -1.267 10.805 -5.512 1.00 87.12 193 PRO A N 1
ATOM 1486 C CA . PRO A 1 193 ? -0.661 12.071 -5.102 1.00 87.12 193 PRO A CA 1
ATOM 1487 C C . PRO A 1 193 ? -0.667 13.145 -6.194 1.00 87.12 193 PRO A C 1
ATOM 1489 O O . PRO A 1 193 ? -0.871 14.317 -5.887 1.00 87.12 193 PRO A O 1
ATOM 1492 N N . LEU A 1 194 ? -0.504 12.762 -7.468 1.00 82.81 194 LEU A N 1
ATOM 1493 C CA . LEU A 1 194 ? -0.482 13.708 -8.593 1.00 82.81 194 LEU A CA 1
ATOM 1494 C C . LEU A 1 194 ? -1.848 14.367 -8.853 1.00 82.81 194 LEU A C 1
ATOM 1496 O O . LEU A 1 194 ? -1.898 15.441 -9.449 1.00 82.81 194 LEU A O 1
ATOM 1500 N N . ARG A 1 195 ? -2.944 13.754 -8.389 1.00 80.62 195 ARG A N 1
ATOM 1501 C CA . ARG A 1 195 ? -4.312 14.301 -8.464 1.00 80.62 195 ARG A CA 1
ATOM 1502 C C . ARG A 1 195 ? -4.778 14.961 -7.168 1.00 80.62 195 ARG A C 1
ATOM 1504 O O . ARG A 1 195 ? -5.880 15.501 -7.150 1.00 80.62 195 ARG A O 1
ATOM 1511 N N . ALA A 1 196 ? -3.994 14.865 -6.089 1.00 83.81 196 ALA A N 1
ATOM 1512 C CA . ALA A 1 196 ? -4.434 15.151 -4.721 1.00 83.81 196 ALA A CA 1
ATOM 1513 C C . ALA A 1 196 ? -5.781 14.468 -4.377 1.00 83.81 196 ALA A C 1
ATOM 1515 O O . ALA A 1 196 ? -6.644 15.054 -3.722 1.00 83.81 196 ALA A O 1
ATOM 1516 N N . GLN A 1 197 ? -5.977 13.233 -4.858 1.00 85.56 197 GLN A N 1
ATOM 1517 C CA . GLN A 1 197 ? -7.248 12.512 -4.779 1.00 85.56 197 GLN A CA 1
ATOM 1518 C C . GLN A 1 197 ? -7.065 11.136 -4.136 1.00 85.56 197 GLN A C 1
ATOM 1520 O O . GLN A 1 197 ? -6.283 10.321 -4.618 1.00 85.56 197 GLN A O 1
ATOM 1525 N N . THR A 1 198 ? -7.886 10.835 -3.130 1.00 88.44 198 THR A N 1
ATOM 1526 C CA . THR A 1 198 ? -8.095 9.465 -2.646 1.00 88.44 198 THR A CA 1
ATOM 1527 C C . THR A 1 198 ? -9.380 8.907 -3.249 1.00 88.44 198 THR A C 1
ATOM 1529 O O . THR A 1 198 ? -10.427 9.547 -3.188 1.00 88.44 198 THR A O 1
ATOM 1532 N N . MET A 1 199 ? -9.311 7.714 -3.832 1.00 89.56 199 MET A N 1
ATOM 1533 C CA . MET A 1 199 ? -10.471 6.926 -4.240 1.00 89.56 199 MET A CA 1
ATOM 1534 C C . MET A 1 199 ? -10.852 5.970 -3.110 1.00 89.56 199 MET A C 1
ATOM 1536 O O . MET A 1 199 ? -10.077 5.074 -2.779 1.00 89.56 199 MET A O 1
ATOM 1540 N N . SER A 1 200 ? -12.051 6.141 -2.554 1.00 91.44 200 SER A N 1
ATOM 1541 C CA . SER A 1 200 ? -12.652 5.185 -1.620 1.00 91.44 200 SER A CA 1
ATOM 1542 C C . SER A 1 200 ? -13.502 4.164 -2.378 1.00 91.44 200 SER A C 1
ATOM 1544 O O . SER A 1 200 ? -14.385 4.528 -3.163 1.00 91.44 200 SER A O 1
ATOM 1546 N N . LEU A 1 201 ? -13.232 2.880 -2.147 1.00 92.75 201 LEU A N 1
ATOM 1547 C CA . LEU A 1 201 ? -13.889 1.753 -2.802 1.00 92.75 201 LEU A CA 1
ATOM 1548 C C . LEU A 1 201 ? -14.390 0.757 -1.740 1.00 92.75 201 LEU A C 1
ATOM 1550 O O . LEU A 1 201 ? -13.654 0.376 -0.832 1.00 92.75 201 LEU A O 1
ATOM 1554 N N . GLN A 1 202 ? -15.625 0.283 -1.867 1.00 92.81 202 GLN A N 1
ATOM 1555 C CA . GLN A 1 202 ? -16.048 -0.974 -1.247 1.00 92.81 202 GLN A CA 1
ATOM 1556 C C . GLN A 1 202 ? -15.469 -2.145 -2.042 1.00 92.81 202 GLN A C 1
ATOM 1558 O O . GLN A 1 202 ? -15.219 -2.014 -3.242 1.00 92.81 202 GLN A O 1
ATOM 1563 N N . TRP A 1 203 ? -15.253 -3.283 -1.385 1.00 90.00 203 TRP A N 1
ATOM 1564 C CA . TRP A 1 203 ? -14.730 -4.478 -2.036 1.00 90.00 203 TRP A CA 1
ATOM 1565 C C . TRP A 1 203 ? -15.569 -5.710 -1.722 1.00 90.00 203 TRP A C 1
ATOM 1567 O O . TRP A 1 203 ? -15.989 -5.936 -0.588 1.00 90.00 203 TRP A O 1
ATOM 1577 N N . GLU A 1 204 ? -15.765 -6.515 -2.754 1.00 89.88 204 GLU A N 1
ATOM 1578 C CA . GLU A 1 204 ? -16.361 -7.843 -2.711 1.00 89.88 204 GLU A CA 1
ATOM 1579 C C . GLU A 1 204 ? -15.400 -8.820 -3.419 1.00 89.88 204 GLU A C 1
ATOM 1581 O O . GLU A 1 204 ? -14.462 -8.385 -4.102 1.00 89.88 204 GLU A O 1
ATOM 1586 N N . PRO A 1 205 ? -15.563 -10.147 -3.274 1.00 86.81 205 PRO A N 1
ATOM 1587 C CA . PRO A 1 205 ? -14.742 -11.114 -3.996 1.00 86.81 205 PRO A CA 1
ATOM 1588 C C . PRO A 1 205 ? -14.788 -10.886 -5.517 1.00 86.81 205 PRO A C 1
ATOM 1590 O O . PRO A 1 205 ? -15.773 -11.191 -6.179 1.00 86.81 205 PRO A O 1
ATOM 1593 N N . GLY A 1 206 ? -13.698 -10.345 -6.068 1.00 88.50 206 GLY A N 1
ATOM 1594 C CA . GLY A 1 206 ? -13.545 -10.073 -7.499 1.00 88.50 206 GLY A CA 1
ATOM 1595 C C . GLY A 1 206 ? -13.975 -8.682 -7.980 1.00 88.50 206 GLY A C 1
ATOM 1596 O O . GLY A 1 206 ? -13.668 -8.369 -9.128 1.00 88.50 206 GLY A O 1
ATOM 1597 N N . ILE A 1 207 ? -14.591 -7.827 -7.146 1.00 93.50 207 ILE A N 1
ATOM 1598 C CA . ILE A 1 207 ? -15.081 -6.491 -7.561 1.00 93.50 207 ILE A CA 1
ATOM 1599 C C . ILE A 1 207 ? -14.683 -5.389 -6.555 1.00 93.50 207 ILE A C 1
ATOM 1601 O O . ILE A 1 207 ? -14.822 -5.562 -5.344 1.00 93.50 207 ILE A O 1
ATOM 1605 N N . LEU A 1 208 ? -14.229 -4.235 -7.058 1.00 93.75 208 LEU A N 1
ATOM 1606 C CA . LEU A 1 208 ? -14.113 -2.968 -6.321 1.00 93.75 208 LEU A CA 1
ATOM 1607 C C . LEU A 1 208 ? -15.158 -1.967 -6.825 1.00 93.75 208 LEU A C 1
ATOM 1609 O O . LEU A 1 208 ? -15.327 -1.791 -8.029 1.00 93.75 208 LEU A O 1
ATOM 1613 N N . ILE A 1 209 ? -15.834 -1.278 -5.908 1.00 91.75 209 ILE A N 1
ATOM 1614 C CA . ILE A 1 209 ? -16.976 -0.406 -6.203 1.00 91.75 209 ILE A CA 1
ATOM 1615 C C . ILE A 1 209 ? -16.755 0.955 -5.544 1.00 91.75 209 ILE A C 1
ATOM 1617 O O . ILE A 1 209 ? -16.703 1.055 -4.321 1.00 91.75 209 ILE A O 1
ATOM 1621 N N . GLY A 1 210 ? -16.664 2.021 -6.337 1.00 89.12 210 GLY A N 1
ATOM 1622 C CA . GLY A 1 210 ? -16.493 3.381 -5.832 1.00 89.12 210 GLY A CA 1
ATOM 1623 C C . GLY A 1 210 ? -17.655 3.839 -4.955 1.00 89.12 210 GLY A C 1
ATOM 1624 O O . GLY A 1 210 ? -18.816 3.759 -5.357 1.00 89.12 210 GLY A O 1
ATOM 1625 N N . THR A 1 211 ? -17.336 4.352 -3.765 1.00 83.38 211 THR A N 1
ATOM 1626 C CA . THR A 1 211 ? -18.329 4.880 -2.811 1.00 83.38 211 THR A CA 1
ATOM 1627 C C . THR A 1 211 ? -18.643 6.363 -3.023 1.00 83.38 211 THR A C 1
ATOM 1629 O O . THR A 1 211 ? -19.582 6.887 -2.420 1.00 83.38 211 THR A O 1
ATOM 1632 N N . ASP A 1 212 ? -17.867 7.045 -3.869 1.00 71.50 212 ASP A N 1
ATOM 1633 C CA . ASP A 1 212 ? -18.048 8.454 -4.215 1.00 71.50 212 ASP A CA 1
ATOM 1634 C C . ASP A 1 212 ? -19.403 8.689 -4.896 1.00 71.50 212 ASP A C 1
ATOM 1636 O O . ASP A 1 212 ? -19.659 8.249 -6.018 1.00 71.50 212 ASP A O 1
ATOM 1640 N N . ARG A 1 213 ? -20.281 9.445 -4.228 1.00 54.59 213 ARG A N 1
ATOM 1641 C CA . ARG A 1 213 ? -21.655 9.726 -4.679 1.00 54.59 213 ARG A CA 1
ATOM 1642 C C . ARG A 1 213 ? -21.732 10.802 -5.772 1.00 54.59 213 ARG A C 1
ATOM 1644 O O . ARG A 1 213 ? -22.560 11.707 -5.682 1.00 54.59 213 ARG A O 1
ATOM 1651 N N . ARG A 1 214 ? -20.891 10.730 -6.808 1.00 59.03 214 ARG A N 1
ATOM 1652 C CA . ARG A 1 214 ? -21.056 11.574 -8.005 1.00 59.03 214 ARG A CA 1
ATOM 1653 C C . ARG A 1 214 ? -22.193 10.995 -8.860 1.00 59.03 214 ARG A C 1
ATOM 1655 O O . ARG A 1 214 ? -22.070 9.850 -9.301 1.00 59.03 214 ARG A O 1
ATOM 1662 N N . PRO A 1 215 ? -23.304 11.725 -9.093 1.00 48.66 215 PRO A N 1
ATOM 1663 C CA . PRO A 1 215 ? -24.420 11.200 -9.874 1.00 48.66 215 PRO A CA 1
ATOM 1664 C C . PRO A 1 215 ? -23.966 10.763 -11.272 1.00 48.66 215 PRO A C 1
ATOM 1666 O O . PRO A 1 215 ? -23.288 11.515 -11.966 1.00 48.66 215 PRO A O 1
ATOM 1669 N N . GLY A 1 216 ? -24.334 9.545 -11.673 1.00 54.84 216 GLY A N 1
ATOM 1670 C CA . GLY A 1 216 ? -24.067 9.014 -13.014 1.00 54.84 216 GLY A CA 1
ATOM 1671 C C . GLY A 1 216 ? -22.683 8.395 -13.254 1.00 54.84 216 GLY A C 1
ATOM 1672 O O . GLY A 1 216 ? -22.470 7.884 -14.346 1.00 54.84 216 GLY A O 1
ATOM 1673 N N . MET A 1 217 ? -21.757 8.380 -12.283 1.00 62.44 217 MET A N 1
ATOM 1674 C CA . MET A 1 217 ? -20.396 7.857 -12.504 1.00 62.44 217 MET A CA 1
ATOM 1675 C C . MET A 1 217 ? -19.955 6.852 -11.425 1.00 62.44 217 MET A C 1
ATOM 1677 O O . MET A 1 217 ? -19.077 7.126 -10.607 1.00 62.44 217 MET A O 1
ATOM 1681 N N . ARG A 1 218 ? -20.572 5.661 -11.428 1.00 73.31 218 ARG A N 1
ATOM 1682 C CA . ARG A 1 218 ? -20.182 4.540 -10.555 1.00 73.31 218 ARG A CA 1
ATOM 1683 C C . ARG A 1 218 ? -18.915 3.872 -11.095 1.00 73.31 218 ARG A C 1
ATOM 1685 O O . ARG A 1 218 ? -18.981 3.054 -12.007 1.00 73.31 218 ARG A O 1
ATOM 1692 N N . VAL A 1 219 ? -17.771 4.202 -10.504 1.00 83.12 219 VAL A N 1
ATOM 1693 C CA . VAL A 1 219 ? -16.502 3.496 -10.736 1.00 83.12 219 VAL A CA 1
ATOM 1694 C C . VAL A 1 219 ? -16.658 2.042 -10.285 1.00 83.12 219 VAL A C 1
ATOM 1696 O O . VAL A 1 219 ? -16.948 1.800 -9.115 1.00 83.12 219 VAL A O 1
ATOM 1699 N N . THR A 1 220 ? -16.454 1.090 -11.191 1.00 90.06 220 THR A N 1
ATOM 1700 C CA . THR A 1 220 ? -16.447 -0.349 -10.888 1.00 90.06 220 THR A CA 1
ATOM 1701 C C . THR A 1 220 ? -15.197 -0.956 -11.512 1.00 90.06 220 THR A C 1
ATOM 1703 O O . THR A 1 220 ? -14.922 -0.696 -12.683 1.00 90.06 220 THR A O 1
ATOM 1706 N N . LEU A 1 221 ? -14.413 -1.705 -10.732 1.00 92.88 221 LEU A N 1
ATOM 1707 C CA . LEU A 1 221 ? -13.253 -2.444 -11.230 1.00 92.88 221 LEU A CA 1
ATOM 1708 C C . LEU A 1 221 ? -13.412 -3.938 -10.957 1.00 92.88 221 LEU A C 1
ATOM 1710 O O . LEU A 1 221 ? -13.757 -4.329 -9.843 1.00 92.88 221 LEU A O 1
ATOM 1714 N N . HIS A 1 222 ? -13.077 -4.765 -11.941 1.00 94.62 222 HIS A N 1
ATOM 1715 C CA . HIS A 1 222 ? -13.091 -6.224 -11.838 1.00 94.62 222 HIS A CA 1
ATOM 1716 C C . HIS A 1 222 ? -11.675 -6.760 -11.726 1.00 94.62 222 HIS A C 1
ATOM 1718 O O . HIS A 1 222 ? -10.760 -6.282 -12.401 1.00 94.62 222 HIS A O 1
ATOM 1724 N N . ARG A 1 223 ? -11.477 -7.773 -10.885 1.00 94.56 223 ARG A N 1
ATOM 1725 C CA . ARG A 1 223 ? -10.178 -8.430 -10.764 1.00 94.56 223 ARG A CA 1
ATOM 1726 C C . ARG A 1 223 ? -9.904 -9.261 -12.010 1.00 94.56 223 ARG A C 1
ATOM 1728 O O . ARG A 1 223 ? -10.643 -10.197 -12.298 1.00 94.56 223 ARG A O 1
ATOM 1735 N N . VAL A 1 224 ? -8.800 -8.967 -12.688 1.00 94.06 224 VAL A N 1
ATOM 1736 C CA . VAL A 1 224 ? -8.345 -9.719 -13.869 1.00 94.06 224 VAL A CA 1
ATOM 1737 C C . VAL A 1 224 ? -7.190 -10.674 -13.558 1.00 94.06 224 VAL A C 1
ATOM 1739 O O . VAL A 1 224 ? -6.971 -11.625 -14.303 1.00 94.06 224 VAL A O 1
ATOM 1742 N N . GLY A 1 225 ? -6.483 -10.484 -12.438 1.00 93.31 225 GLY A N 1
ATOM 1743 C CA . GLY A 1 225 ? -5.391 -11.372 -12.036 1.00 93.31 225 GLY A CA 1
ATOM 1744 C C . GLY A 1 225 ? -4.672 -10.956 -10.746 1.00 93.31 225 GLY A C 1
ATOM 1745 O O . GLY A 1 225 ? -5.152 -10.080 -10.016 1.00 93.31 225 GLY A O 1
ATOM 1746 N N . PRO A 1 226 ? -3.522 -11.580 -10.430 1.00 93.00 226 PRO A N 1
ATOM 1747 C CA . PRO A 1 226 ? -2.568 -11.033 -9.466 1.00 93.00 226 PRO A CA 1
ATOM 1748 C C . PRO A 1 226 ? -1.971 -9.714 -9.988 1.00 93.00 226 PRO A C 1
ATOM 1750 O O . PRO A 1 226 ? -1.948 -9.474 -11.191 1.00 93.00 226 PRO A O 1
ATOM 1753 N N . ALA A 1 227 ? -1.470 -8.860 -9.092 1.00 88.56 227 ALA A N 1
ATOM 1754 C CA . ALA A 1 227 ? -0.788 -7.632 -9.496 1.00 88.56 227 ALA A CA 1
ATOM 1755 C C . ALA A 1 227 ? 0.565 -7.976 -10.142 1.00 88.56 227 ALA A C 1
ATOM 1757 O O . ALA A 1 227 ? 1.423 -8.555 -9.475 1.00 88.56 227 ALA A O 1
ATOM 1758 N N . ASP A 1 228 ? 0.769 -7.612 -11.409 1.00 86.38 228 ASP A N 1
ATOM 1759 C CA . ASP A 1 228 ? 2.035 -7.847 -12.110 1.00 86.38 228 ASP A CA 1
ATOM 1760 C C . ASP A 1 228 ? 3.110 -6.831 -11.656 1.00 86.38 228 ASP A C 1
ATOM 1762 O O . ASP A 1 228 ? 2.965 -5.625 -11.903 1.00 86.38 228 ASP A O 1
ATOM 1766 N N . PRO A 1 229 ? 4.200 -7.265 -10.985 1.00 80.38 229 PRO A N 1
ATOM 1767 C CA . PRO A 1 229 ? 5.290 -6.373 -10.586 1.00 80.38 229 PRO A CA 1
ATOM 1768 C C . PRO A 1 229 ? 6.086 -5.830 -11.785 1.00 80.38 229 PRO A C 1
ATOM 1770 O O . PRO A 1 229 ? 6.774 -4.821 -11.643 1.00 80.38 229 PRO A O 1
ATOM 1773 N N . MET A 1 230 ? 5.984 -6.463 -12.959 1.00 84.69 230 MET A N 1
ATOM 1774 C CA . MET A 1 230 ? 6.631 -6.070 -14.216 1.00 84.69 230 MET A CA 1
ATOM 1775 C C . MET A 1 230 ? 5.690 -5.305 -15.170 1.00 84.69 230 MET A C 1
ATOM 1777 O O . MET A 1 230 ? 6.021 -5.094 -16.347 1.00 84.69 230 MET A O 1
ATOM 1781 N N . ALA A 1 231 ? 4.563 -4.807 -14.653 1.00 82.88 231 ALA A N 1
ATOM 1782 C CA . ALA A 1 231 ? 3.661 -3.929 -15.383 1.00 82.88 231 ALA A CA 1
ATOM 1783 C C . ALA A 1 231 ? 4.240 -2.511 -15.570 1.00 82.88 231 ALA A C 1
ATOM 1785 O O . ALA A 1 231 ? 4.941 -1.959 -14.710 1.00 82.88 231 ALA A O 1
ATOM 1786 N N . GLY A 1 232 ? 3.883 -1.888 -16.695 1.00 80.25 232 GLY A N 1
ATOM 1787 C CA . GLY A 1 232 ? 4.196 -0.489 -16.996 1.00 80.25 232 GLY A CA 1
ATOM 1788 C C . GLY A 1 232 ? 5.673 -0.187 -17.293 1.00 80.25 232 GLY A C 1
ATOM 1789 O O . GLY A 1 232 ? 6.453 -1.078 -17.643 1.00 80.25 232 GLY A O 1
ATOM 1790 N N . VAL A 1 233 ? 6.064 1.090 -17.182 1.00 81.25 233 VAL A N 1
ATOM 1791 C CA . VAL A 1 233 ? 7.425 1.581 -17.448 1.00 81.25 233 VAL A CA 1
ATOM 1792 C C . VAL A 1 233 ? 8.400 0.871 -16.525 1.00 81.25 233 VAL A C 1
ATOM 1794 O O . VAL A 1 233 ? 9.443 0.454 -17.003 1.00 81.25 233 VAL A O 1
ATOM 1797 N N . PHE A 1 234 ? 8.057 0.643 -15.251 1.00 84.62 234 PHE A N 1
ATOM 1798 C CA . PHE A 1 234 ? 8.972 -0.016 -14.313 1.00 84.62 234 PHE A CA 1
ATOM 1799 C C . PHE A 1 234 ? 9.435 -1.385 -14.813 1.00 84.62 234 PHE A C 1
ATOM 1801 O O . PHE A 1 234 ? 10.635 -1.632 -14.852 1.00 84.62 234 PHE A O 1
ATOM 1808 N N . GLY A 1 235 ? 8.524 -2.251 -15.265 1.00 86.75 235 GLY A N 1
ATOM 1809 C CA . GLY A 1 235 ? 8.929 -3.548 -15.802 1.00 86.75 235 GLY A CA 1
ATOM 1810 C C . GLY A 1 235 ? 9.655 -3.463 -17.144 1.00 86.75 235 GLY A C 1
ATOM 1811 O O . GLY A 1 235 ? 10.446 -4.354 -17.452 1.00 86.75 235 GLY A O 1
ATOM 1812 N N . ARG A 1 236 ? 9.445 -2.399 -17.937 1.00 86.44 236 ARG A N 1
ATOM 1813 C CA . ARG A 1 236 ? 10.275 -2.101 -19.122 1.00 86.44 236 ARG A CA 1
ATOM 1814 C C . ARG A 1 236 ? 11.693 -1.689 -18.701 1.00 86.44 236 ARG A C 1
ATOM 1816 O O . ARG A 1 236 ? 12.653 -2.260 -19.207 1.00 86.44 236 ARG A O 1
ATOM 1823 N N . THR A 1 237 ? 11.827 -0.785 -17.728 1.00 86.81 237 THR A N 1
ATOM 1824 C CA . THR A 1 237 ? 13.102 -0.350 -17.131 1.00 86.81 237 THR A CA 1
ATOM 1825 C C . THR A 1 237 ? 13.847 -1.516 -16.479 1.00 86.81 237 THR A C 1
ATOM 1827 O O . THR A 1 237 ? 15.041 -1.664 -16.705 1.00 86.81 237 THR A O 1
ATOM 1830 N N . ALA A 1 238 ? 13.165 -2.382 -15.726 1.00 90.25 238 ALA A N 1
ATOM 1831 C CA . ALA A 1 238 ? 13.753 -3.563 -15.095 1.00 90.25 238 ALA A CA 1
ATOM 1832 C C . ALA A 1 238 ? 14.254 -4.577 -16.137 1.00 90.25 238 ALA A C 1
ATOM 1834 O O . ALA A 1 238 ? 15.391 -5.034 -16.048 1.00 90.25 238 ALA A O 1
ATOM 1835 N N . ARG A 1 239 ? 13.462 -4.871 -17.180 1.00 91.62 239 ARG A N 1
ATOM 1836 C CA . ARG A 1 239 ? 13.899 -5.726 -18.300 1.00 91.62 239 ARG A CA 1
ATOM 1837 C C . ARG A 1 239 ? 15.105 -5.149 -19.042 1.00 91.62 239 ARG A C 1
ATOM 1839 O O . ARG A 1 239 ? 16.036 -5.892 -19.339 1.00 91.62 239 ARG A O 1
ATOM 1846 N N . TRP A 1 240 ? 15.116 -3.841 -19.295 1.00 90.69 240 TRP A N 1
ATOM 1847 C CA . TRP A 1 240 ? 16.243 -3.144 -19.920 1.00 90.69 240 TRP A CA 1
ATOM 1848 C C . TRP A 1 240 ? 17.503 -3.185 -19.038 1.00 90.69 240 TRP A C 1
ATOM 1850 O O . TRP A 1 240 ? 18.547 -3.636 -19.498 1.00 90.69 240 TRP A O 1
ATOM 1860 N N . LEU A 1 241 ? 17.396 -2.839 -17.748 1.00 91.81 241 LEU A N 1
ATOM 1861 C CA . LEU A 1 241 ? 18.506 -2.902 -16.786 1.00 91.81 241 LEU A CA 1
ATOM 1862 C C . LEU A 1 241 ? 19.092 -4.317 -16.668 1.00 91.81 241 LEU A C 1
ATOM 1864 O O . LEU A 1 241 ? 20.312 -4.476 -16.647 1.00 91.81 241 LEU A O 1
ATOM 1868 N N . ALA A 1 242 ? 18.237 -5.340 -16.606 1.00 93.31 242 ALA A N 1
ATOM 1869 C CA . ALA A 1 242 ? 18.643 -6.741 -16.541 1.00 93.31 242 ALA A CA 1
ATOM 1870 C C . ALA A 1 242 ? 19.374 -7.197 -17.816 1.00 93.31 242 ALA A C 1
ATOM 1872 O O . ALA A 1 242 ? 20.405 -7.870 -17.727 1.00 93.31 242 ALA A O 1
ATOM 1873 N N . ALA A 1 243 ? 18.889 -6.786 -18.993 1.00 92.12 243 ALA A N 1
ATOM 1874 C CA . ALA A 1 243 ? 19.544 -7.050 -20.271 1.00 92.12 243 ALA A CA 1
ATOM 1875 C C . ALA A 1 243 ? 20.913 -6.351 -20.364 1.00 92.12 243 ALA A C 1
ATOM 1877 O O . ALA A 1 243 ? 21.906 -7.011 -20.672 1.00 92.12 243 ALA A O 1
ATOM 1878 N N . SER A 1 244 ? 20.997 -5.060 -20.022 1.00 91.38 244 SER A N 1
ATOM 1879 C CA . SER A 1 244 ? 22.255 -4.300 -20.016 1.00 91.38 244 SER A CA 1
ATOM 1880 C C . SER A 1 244 ? 23.276 -4.858 -19.020 1.00 91.38 244 SER A C 1
ATOM 1882 O O . SER A 1 244 ? 24.445 -5.002 -19.369 1.00 91.38 244 SER A O 1
ATOM 1884 N N . ALA A 1 245 ? 22.862 -5.236 -17.806 1.00 91.75 245 ALA A N 1
ATOM 1885 C CA . ALA A 1 245 ? 23.758 -5.862 -16.828 1.00 91.75 245 ALA A CA 1
ATOM 1886 C C . ALA A 1 245 ? 24.268 -7.233 -17.315 1.00 91.75 245 ALA A C 1
ATOM 1888 O O . ALA A 1 245 ? 25.458 -7.533 -17.208 1.00 91.75 245 ALA A O 1
ATOM 1889 N N . THR A 1 246 ? 23.389 -8.039 -17.921 1.00 92.12 246 THR A N 1
ATOM 1890 C CA . THR A 1 246 ? 23.747 -9.358 -18.466 1.00 92.12 246 THR A CA 1
ATOM 1891 C C . THR A 1 246 ? 24.704 -9.242 -19.656 1.00 92.12 246 THR A C 1
ATOM 1893 O O . THR A 1 246 ? 25.674 -9.996 -19.724 1.00 92.12 246 THR A O 1
ATOM 1896 N N . ALA A 1 247 ? 24.505 -8.261 -20.543 1.00 89.69 247 ALA A N 1
ATOM 1897 C CA . ALA A 1 247 ? 25.415 -7.967 -21.654 1.00 89.69 247 ALA A CA 1
ATOM 1898 C C . ALA A 1 247 ? 26.825 -7.547 -21.189 1.00 89.69 247 ALA A C 1
ATOM 1900 O O . ALA A 1 247 ? 27.800 -7.783 -21.896 1.00 89.69 247 ALA A O 1
ATOM 1901 N N . LEU A 1 248 ? 26.941 -6.979 -19.983 1.00 89.69 248 LEU A N 1
ATOM 1902 C CA . LEU A 1 248 ? 28.208 -6.602 -19.341 1.00 89.69 248 LEU A CA 1
ATOM 1903 C C . LEU A 1 248 ? 28.770 -7.702 -18.420 1.00 89.69 248 LEU A C 1
ATOM 1905 O O . LEU A 1 248 ? 29.593 -7.431 -17.548 1.00 89.69 248 LEU A O 1
ATOM 1909 N N . GLY A 1 249 ? 28.328 -8.951 -18.598 1.00 88.31 249 GLY A N 1
ATOM 1910 C CA . GLY A 1 249 ? 28.862 -10.108 -17.879 1.00 88.31 249 GLY A CA 1
ATOM 1911 C C . GLY A 1 249 ? 28.314 -10.304 -16.463 1.00 88.31 249 GLY A C 1
ATOM 1912 O O . GLY A 1 249 ? 28.848 -11.133 -15.728 1.00 88.31 249 GLY A O 1
ATOM 1913 N N . LYS A 1 250 ? 27.243 -9.597 -16.073 1.00 89.44 250 LYS A N 1
ATOM 1914 C CA . LYS A 1 250 ? 26.542 -9.804 -14.797 1.00 89.44 250 LYS A CA 1
ATOM 1915 C C . LYS A 1 250 ? 25.126 -10.367 -15.020 1.00 89.44 250 LYS A C 1
ATOM 1917 O O . LYS A 1 250 ? 24.177 -9.582 -15.112 1.00 89.44 250 LYS A O 1
ATOM 1922 N N . PRO A 1 251 ? 24.947 -11.704 -15.057 1.00 91.44 251 PRO A N 1
ATOM 1923 C CA . PRO A 1 251 ? 23.632 -12.330 -15.178 1.00 91.44 251 PRO A CA 1
ATOM 1924 C C . PRO A 1 251 ? 22.657 -11.781 -14.134 1.00 91.44 251 PRO A C 1
ATOM 1926 O O . PRO A 1 251 ? 22.873 -11.917 -12.930 1.00 91.44 251 PRO A O 1
ATOM 1929 N N . THR A 1 252 ? 21.605 -11.119 -14.607 1.00 92.50 252 THR A N 1
ATOM 1930 C CA . THR A 1 252 ? 20.619 -10.426 -13.771 1.00 92.50 252 THR A CA 1
ATOM 1931 C C . THR A 1 252 ? 19.234 -10.717 -14.331 1.00 92.50 252 THR A C 1
ATOM 1933 O O . THR A 1 252 ? 19.016 -10.531 -15.525 1.00 92.50 252 THR A O 1
ATOM 1936 N N . SER A 1 253 ? 18.293 -11.168 -13.496 1.00 92.75 253 SER A N 1
ATOM 1937 C CA . SER A 1 253 ? 16.902 -11.363 -13.926 1.00 92.75 253 SER A CA 1
ATOM 1938 C C . SER A 1 253 ? 16.086 -10.078 -13.701 1.00 92.75 253 SER A C 1
ATOM 1940 O O . SER A 1 253 ? 16.336 -9.384 -12.707 1.00 92.75 253 SER A O 1
ATOM 1942 N N . PRO A 1 254 ? 15.116 -9.728 -14.569 1.00 91.62 254 PRO A N 1
ATOM 1943 C CA . PRO A 1 254 ? 14.276 -8.540 -14.381 1.00 91.62 254 PRO A CA 1
ATOM 1944 C C . PRO A 1 254 ? 13.551 -8.518 -13.029 1.00 91.62 254 PRO A C 1
ATOM 1946 O O . PRO A 1 254 ? 13.431 -7.471 -12.401 1.00 91.62 254 PRO A O 1
ATOM 1949 N N . GLU A 1 255 ? 13.129 -9.685 -12.547 1.00 89.75 255 GLU A N 1
ATOM 1950 C CA . GLU A 1 255 ? 12.373 -9.880 -11.305 1.00 89.75 255 GLU A CA 1
ATOM 1951 C C . GLU A 1 255 ? 13.218 -9.613 -10.051 1.00 89.75 255 GLU A C 1
ATOM 1953 O O . GLU A 1 255 ? 12.672 -9.315 -8.990 1.00 89.75 255 GLU A O 1
ATOM 1958 N N . SER A 1 256 ? 14.550 -9.685 -10.166 1.00 89.81 256 SER A N 1
ATOM 1959 C CA . SER A 1 256 ? 15.483 -9.335 -9.086 1.00 89.81 256 SER A CA 1
ATOM 1960 C C . SER A 1 256 ? 15.664 -7.820 -8.900 1.00 89.81 256 SER A C 1
ATOM 1962 O O . SER A 1 256 ? 16.260 -7.378 -7.914 1.00 89.81 256 SER A O 1
ATOM 1964 N N . ILE A 1 257 ? 15.156 -7.009 -9.834 1.00 88.69 257 ILE A N 1
ATOM 1965 C CA . ILE A 1 257 ? 15.262 -5.551 -9.799 1.00 88.69 257 ILE A CA 1
ATOM 1966 C C . ILE A 1 257 ? 13.999 -4.976 -9.158 1.00 88.69 257 ILE A C 1
ATOM 1968 O O . ILE A 1 257 ? 12.902 -5.058 -9.704 1.00 88.69 257 ILE A O 1
ATOM 1972 N N . VAL A 1 258 ? 14.171 -4.343 -7.999 1.00 87.81 258 VAL A N 1
ATOM 1973 C CA . VAL A 1 258 ? 13.139 -3.576 -7.292 1.00 87.81 258 VAL A CA 1
ATOM 1974 C C . VAL A 1 258 ? 13.423 -2.079 -7.417 1.00 87.81 258 VAL A C 1
ATOM 1976 O O . VAL A 1 258 ? 14.529 -1.672 -7.767 1.00 87.81 258 VAL A O 1
ATOM 1979 N N . ALA A 1 259 ? 12.449 -1.228 -7.086 1.00 84.25 259 ALA A N 1
ATOM 1980 C CA . ALA A 1 259 ? 12.603 0.232 -7.137 1.00 84.25 259 ALA A CA 1
ATOM 1981 C C . ALA A 1 259 ? 13.861 0.741 -6.391 1.00 84.25 259 ALA A C 1
ATOM 1983 O O . ALA A 1 259 ? 14.560 1.623 -6.885 1.00 84.25 259 ALA A O 1
ATOM 1984 N N . ALA A 1 260 ? 14.187 0.133 -5.245 1.00 87.56 260 ALA A N 1
ATOM 1985 C CA . ALA A 1 260 ? 15.355 0.464 -4.426 1.00 87.56 260 ALA A CA 1
ATOM 1986 C C . ALA A 1 260 ? 16.683 -0.174 -4.896 1.00 87.56 260 ALA A C 1
ATOM 1988 O O . ALA A 1 260 ? 17.721 0.077 -4.280 1.00 87.56 260 ALA A O 1
ATOM 1989 N N . THR A 1 261 ? 16.691 -0.999 -5.953 1.00 91.69 261 THR A N 1
ATOM 1990 C CA . THR A 1 261 ? 17.923 -1.614 -6.472 1.00 91.69 261 THR A CA 1
ATOM 1991 C C . THR A 1 261 ? 18.878 -0.520 -6.938 1.00 91.69 261 THR A C 1
ATOM 1993 O O . THR A 1 261 ? 18.547 0.272 -7.824 1.00 91.69 261 THR A O 1
ATOM 1996 N N . ARG A 1 262 ? 20.069 -0.467 -6.334 1.00 92.56 262 ARG A N 1
ATOM 1997 C CA . ARG A 1 262 ? 21.081 0.544 -6.647 1.00 92.56 262 ARG A CA 1
ATOM 1998 C C . ARG A 1 262 ? 21.803 0.211 -7.947 1.00 92.56 262 ARG A C 1
ATOM 2000 O O . ARG A 1 262 ? 22.255 -0.922 -8.134 1.00 92.56 262 ARG A O 1
ATOM 2007 N N . LEU A 1 263 ? 21.984 1.205 -8.810 1.00 90.94 263 LEU A N 1
ATOM 2008 C CA . LEU A 1 263 ? 22.642 1.010 -10.102 1.00 90.94 263 LEU A CA 1
ATOM 2009 C C . LEU A 1 263 ? 24.141 0.729 -9.959 1.00 90.94 263 LEU A C 1
ATOM 2011 O O . LEU A 1 263 ? 24.671 -0.041 -10.748 1.00 90.94 263 LEU A O 1
ATOM 2015 N N . ASP A 1 264 ? 24.805 1.239 -8.919 1.00 90.00 264 ASP A N 1
ATOM 2016 C CA . ASP A 1 264 ? 26.209 0.909 -8.631 1.00 9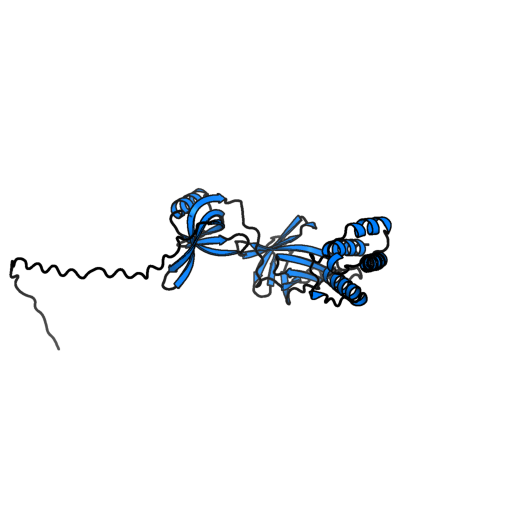0.00 264 ASP A CA 1
ATOM 2017 C C . ASP A 1 264 ? 26.422 -0.566 -8.249 1.00 90.00 264 ASP A C 1
ATOM 2019 O O . ASP A 1 264 ? 27.478 -1.126 -8.519 1.00 90.00 264 ASP A O 1
ATOM 2023 N N . THR A 1 265 ? 25.410 -1.244 -7.698 1.00 90.00 265 THR A N 1
ATOM 2024 C CA . THR A 1 265 ? 25.484 -2.696 -7.460 1.00 90.00 265 THR A CA 1
ATOM 2025 C C . THR A 1 265 ? 25.282 -3.510 -8.736 1.00 90.00 265 THR A C 1
ATOM 2027 O O . THR A 1 265 ? 25.847 -4.598 -8.861 1.00 90.00 265 THR A O 1
ATOM 2030 N N . LEU A 1 266 ? 24.480 -3.022 -9.691 1.00 88.75 266 LEU A N 1
ATOM 2031 C CA . LEU A 1 266 ? 24.270 -3.667 -10.993 1.00 88.75 266 LEU A CA 1
ATOM 2032 C C . LEU A 1 266 ? 25.453 -3.422 -11.944 1.00 88.75 266 LEU A C 1
ATOM 2034 O O . LEU A 1 266 ? 25.892 -4.351 -12.616 1.00 88.75 266 LEU A O 1
ATOM 2038 N N . PHE A 1 267 ? 26.001 -2.208 -11.927 1.00 91.50 267 PHE A N 1
ATOM 2039 C CA . PHE A 1 267 ? 27.069 -1.711 -12.789 1.00 91.50 267 PHE A CA 1
ATOM 2040 C C . PHE A 1 267 ? 28.219 -1.221 -11.893 1.00 91.50 267 PHE A C 1
ATOM 2042 O O . PHE A 1 267 ? 28.361 -0.032 -11.611 1.00 91.50 267 PHE A O 1
ATOM 2049 N N . ALA A 1 268 ? 29.009 -2.166 -11.376 1.00 8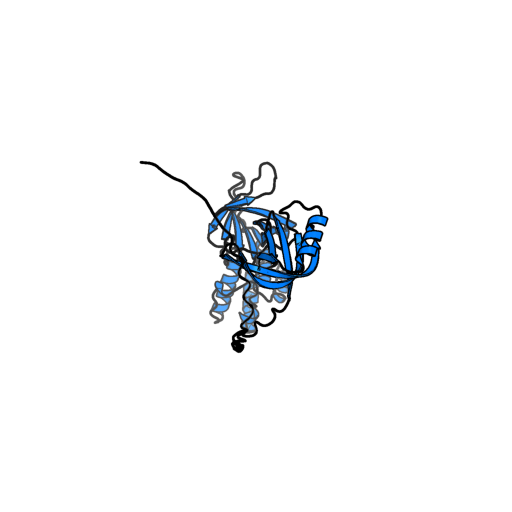8.62 268 ALA A N 1
ATOM 2050 C CA . ALA A 1 268 ? 30.004 -1.897 -10.332 1.00 88.62 268 ALA A CA 1
ATOM 2051 C C . ALA A 1 268 ? 31.315 -1.270 -10.839 1.00 88.62 268 ALA A C 1
ATOM 2053 O O . ALA A 1 268 ? 32.041 -0.661 -10.055 1.00 88.62 268 ALA A O 1
ATOM 2054 N N . THR A 1 269 ? 31.635 -1.404 -12.130 1.00 89.19 269 THR A N 1
ATOM 2055 C CA . THR A 1 269 ? 32.844 -0.808 -12.719 1.00 89.19 269 THR A CA 1
ATOM 2056 C C . THR A 1 269 ? 32.545 0.570 -13.326 1.00 89.19 269 THR A C 1
ATOM 2058 O O . THR A 1 269 ? 31.443 0.782 -13.842 1.00 89.19 269 THR A O 1
ATOM 2061 N N . PRO A 1 270 ? 33.513 1.511 -13.339 1.00 87.44 270 PRO A N 1
ATOM 2062 C CA . PRO A 1 270 ? 33.342 2.807 -14.004 1.00 87.44 270 PRO A CA 1
ATOM 2063 C C . PRO A 1 270 ? 32.984 2.677 -15.492 1.00 87.44 270 PRO A C 1
ATOM 2065 O O . PRO A 1 270 ? 32.175 3.446 -16.005 1.00 87.44 270 PRO A O 1
ATOM 2068 N N . GLU A 1 271 ? 33.537 1.667 -16.167 1.00 88.75 271 GLU A N 1
ATOM 2069 C CA . GLU A 1 271 ? 33.222 1.323 -17.556 1.00 88.75 271 GLU A CA 1
ATOM 2070 C C . GLU A 1 271 ? 31.758 0.889 -17.722 1.00 88.75 271 GLU A C 1
ATOM 2072 O O . GLU A 1 271 ? 31.051 1.425 -18.573 1.00 88.75 271 GLU A O 1
ATOM 2077 N N . ALA A 1 272 ? 31.254 -0.001 -16.860 1.00 88.12 272 ALA A N 1
ATOM 2078 C CA . ALA A 1 272 ? 29.859 -0.434 -16.908 1.00 88.12 272 ALA A CA 1
ATOM 2079 C C . ALA A 1 272 ? 28.883 0.727 -16.637 1.00 88.12 272 ALA A C 1
ATOM 2081 O O . ALA A 1 272 ? 27.834 0.812 -17.273 1.00 88.12 272 ALA A O 1
ATOM 2082 N N . GLN A 1 273 ? 29.243 1.659 -15.747 1.00 86.88 273 GLN A N 1
ATOM 2083 C CA . GLN A 1 273 ? 28.466 2.881 -15.498 1.00 86.88 273 GLN A CA 1
ATOM 2084 C C . GLN A 1 273 ? 28.506 3.851 -16.685 1.00 86.88 273 GLN A C 1
ATOM 2086 O O . GLN A 1 273 ? 27.500 4.491 -16.990 1.00 86.88 273 GLN A O 1
ATOM 2091 N N . HIS A 1 274 ? 29.643 3.958 -17.377 1.00 85.62 274 HIS A N 1
ATOM 2092 C CA . HIS A 1 274 ? 29.761 4.746 -18.603 1.00 85.62 274 HIS A CA 1
ATOM 2093 C C . HIS A 1 274 ? 28.889 4.168 -19.730 1.00 85.62 274 HIS A C 1
ATOM 2095 O O . HIS A 1 274 ? 28.137 4.908 -20.363 1.00 85.62 274 HIS A O 1
ATOM 2101 N N . ILE A 1 275 ? 28.922 2.847 -19.936 1.00 86.00 275 ILE A N 1
ATOM 2102 C CA . ILE A 1 275 ? 28.091 2.164 -20.940 1.00 86.00 275 ILE A CA 1
ATOM 2103 C C . ILE A 1 275 ? 26.599 2.319 -20.611 1.00 86.00 275 ILE A C 1
ATOM 2105 O O . ILE A 1 275 ? 25.818 2.669 -21.495 1.00 86.00 275 ILE A O 1
ATOM 2109 N N . LEU A 1 276 ? 26.205 2.152 -19.343 1.00 86.88 276 LEU A N 1
ATOM 2110 C CA . LEU A 1 276 ? 24.830 2.388 -18.892 1.00 86.88 276 LEU A CA 1
ATOM 2111 C C . LEU A 1 276 ? 24.353 3.815 -19.208 1.00 86.88 276 LEU A C 1
ATOM 2113 O O . LEU A 1 276 ? 23.241 3.993 -19.701 1.00 86.88 276 LEU A O 1
ATOM 2117 N N . ARG A 1 277 ? 25.185 4.832 -18.938 1.00 83.31 277 ARG A N 1
ATOM 2118 C CA . ARG A 1 277 ? 24.864 6.237 -19.245 1.00 83.31 277 ARG A CA 1
ATOM 2119 C C . ARG A 1 277 ? 24.694 6.473 -20.743 1.00 83.31 277 ARG A C 1
ATOM 2121 O O . ARG A 1 277 ? 23.736 7.135 -21.124 1.00 83.31 277 ARG A O 1
ATOM 2128 N N . ALA A 1 278 ? 25.579 5.923 -21.577 1.00 83.50 278 ALA A N 1
ATOM 2129 C CA . ALA A 1 278 ? 25.470 6.033 -23.032 1.00 83.50 278 ALA A CA 1
ATOM 2130 C C . ALA A 1 278 ? 24.151 5.419 -23.539 1.00 83.50 278 ALA A C 1
ATOM 2132 O O . ALA A 1 278 ? 23.364 6.102 -24.189 1.00 83.50 278 ALA A O 1
ATOM 2133 N N . GLN A 1 279 ? 23.843 4.184 -23.127 1.00 83.56 279 GLN A N 1
ATOM 2134 C CA . GLN A 1 279 ? 22.588 3.509 -23.482 1.00 83.56 279 GLN A CA 1
ATOM 2135 C C . GLN A 1 279 ? 21.346 4.265 -22.976 1.00 83.56 279 GLN A C 1
ATOM 2137 O O . GLN A 1 279 ? 20.323 4.312 -23.661 1.00 83.56 279 GLN A O 1
ATOM 2142 N N . ALA A 1 280 ? 21.412 4.863 -21.781 1.00 80.56 280 ALA A N 1
ATOM 2143 C CA . ALA A 1 280 ? 20.325 5.679 -21.249 1.00 80.56 280 ALA A CA 1
ATOM 2144 C C . ALA A 1 280 ? 20.115 6.956 -22.080 1.00 80.56 280 ALA A C 1
ATOM 2146 O O . ALA A 1 280 ? 18.978 7.275 -22.410 1.00 80.56 280 ALA A O 1
ATOM 2147 N N . LEU A 1 281 ? 21.187 7.661 -22.461 1.00 79.00 281 LEU A N 1
ATOM 2148 C CA . LEU A 1 281 ? 21.111 8.865 -23.299 1.00 79.00 281 LEU A CA 1
ATOM 2149 C C . LEU A 1 281 ? 20.505 8.579 -24.679 1.00 79.00 281 LEU A C 1
ATOM 2151 O O . LEU A 1 281 ? 19.628 9.327 -25.114 1.00 79.00 281 LEU A O 1
ATOM 2155 N N . ASP A 1 282 ? 20.898 7.476 -25.320 1.00 76.44 282 ASP A N 1
ATOM 2156 C CA . ASP A 1 282 ? 20.321 7.037 -26.600 1.00 76.44 282 ASP A CA 1
ATOM 2157 C C . ASP A 1 282 ? 18.812 6.746 -26.490 1.00 76.44 282 ASP A C 1
ATOM 2159 O O . ASP A 1 282 ? 18.059 6.964 -27.437 1.00 76.44 282 ASP A O 1
ATOM 2163 N N . THR A 1 283 ? 18.350 6.313 -25.312 1.00 72.81 283 THR A N 1
ATOM 2164 C CA . THR A 1 283 ? 16.942 5.976 -25.039 1.00 72.81 283 THR A CA 1
ATOM 2165 C C . THR A 1 283 ? 16.070 7.205 -24.695 1.00 72.81 283 THR A C 1
ATOM 2167 O O . THR A 1 283 ? 14.846 7.091 -24.678 1.00 72.81 283 THR A O 1
ATOM 2170 N N . LEU A 1 284 ? 16.654 8.379 -24.407 1.00 69.31 284 LEU A N 1
ATOM 2171 C CA . LEU A 1 284 ? 15.968 9.527 -23.771 1.00 69.31 284 LEU A CA 1
ATOM 2172 C C . LEU A 1 284 ? 15.813 10.793 -24.658 1.00 69.31 284 LEU A C 1
ATOM 2174 O O . LEU A 1 284 ? 15.537 11.871 -24.128 1.00 69.31 284 LEU A O 1
ATOM 2178 N N . GLN A 1 285 ? 16.029 10.731 -25.977 1.00 58.00 285 GLN A N 1
ATOM 2179 C CA . GLN A 1 285 ? 16.031 11.938 -26.832 1.00 58.00 285 GLN A CA 1
ATOM 2180 C C . GLN A 1 285 ? 14.633 12.570 -27.063 1.00 58.00 285 GLN A C 1
ATOM 2182 O O . GLN A 1 285 ? 13.660 11.822 -27.116 1.00 58.00 285 GLN A O 1
ATOM 2187 N N . PRO A 1 286 ? 14.511 13.902 -27.314 1.00 49.31 286 PRO A N 1
ATOM 2188 C CA . PRO A 1 286 ? 15.548 14.941 -27.339 1.00 49.31 286 PRO A CA 1
ATOM 2189 C C . PRO A 1 286 ? 15.397 16.008 -26.226 1.00 49.31 286 PRO A C 1
ATOM 2191 O O . PRO A 1 286 ? 14.378 16.677 -26.092 1.00 49.31 286 PRO A O 1
ATOM 2194 N N . GLY A 1 287 ? 16.478 16.239 -25.475 1.00 50.22 287 GLY A N 1
ATOM 2195 C CA . GLY A 1 287 ? 16.562 17.246 -24.397 1.00 50.22 287 GLY A CA 1
ATOM 2196 C C . GLY A 1 287 ? 17.935 17.236 -23.713 1.00 50.22 287 GLY A C 1
ATOM 2197 O O . GLY A 1 287 ? 18.051 17.359 -22.495 1.00 50.22 287 GLY A O 1
ATOM 2198 N N . VAL A 1 288 ? 18.976 16.958 -24.507 1.00 53.56 288 VAL A N 1
ATOM 2199 C CA . VAL A 1 288 ? 20.135 16.135 -24.105 1.00 53.56 288 VAL A CA 1
ATOM 2200 C C . VAL A 1 288 ? 20.915 16.675 -22.898 1.00 53.56 288 VAL A C 1
ATOM 2202 O O . VAL A 1 288 ? 21.401 15.883 -22.097 1.00 53.56 288 VAL A O 1
ATOM 2205 N N . GLN A 1 289 ? 21.002 17.994 -22.713 1.00 55.06 289 GLN A N 1
ATOM 2206 C CA . GLN A 1 289 ? 21.754 18.583 -21.597 1.00 55.06 289 GLN A CA 1
ATOM 2207 C C . GLN A 1 289 ? 21.058 18.403 -20.238 1.00 55.06 289 GLN A C 1
ATOM 2209 O O . GLN A 1 289 ? 21.711 18.002 -19.277 1.00 55.06 289 GLN A O 1
ATOM 2214 N N . GLU A 1 290 ? 19.745 18.636 -20.136 1.00 60.00 290 GLU A N 1
ATOM 2215 C CA . GLU A 1 290 ? 19.038 18.496 -18.852 1.00 60.00 290 GLU A CA 1
ATOM 2216 C C . GLU A 1 290 ? 18.868 17.017 -18.466 1.00 60.00 290 GLU A C 1
ATOM 2218 O O . GLU A 1 290 ? 19.021 16.653 -17.298 1.00 60.00 290 GLU A O 1
ATOM 2223 N N . ALA A 1 291 ? 18.643 16.142 -19.453 1.00 61.19 291 ALA A N 1
ATOM 2224 C CA . ALA A 1 291 ? 18.619 14.696 -19.246 1.00 61.19 291 ALA A CA 1
ATOM 2225 C C . ALA A 1 291 ? 19.982 14.156 -18.765 1.00 61.19 291 ALA A C 1
ATOM 2227 O O . ALA A 1 291 ? 20.021 13.380 -17.810 1.00 61.19 291 ALA A O 1
ATOM 2228 N N . ALA A 1 292 ? 21.096 14.606 -19.358 1.00 61.25 292 ALA A N 1
ATOM 2229 C CA . ALA A 1 292 ? 22.445 14.220 -18.936 1.00 61.25 292 ALA A CA 1
ATOM 2230 C C . ALA A 1 292 ? 22.765 14.670 -17.499 1.00 61.25 292 ALA A C 1
ATOM 2232 O O . ALA A 1 292 ? 23.194 13.854 -16.685 1.00 61.25 292 ALA A O 1
ATOM 2233 N N . VAL A 1 293 ? 22.478 15.931 -17.152 1.00 61.69 293 VAL A N 1
ATOM 2234 C CA . VAL A 1 293 ? 22.685 16.457 -15.788 1.00 61.69 293 VAL A CA 1
ATOM 2235 C C . VAL A 1 293 ? 21.870 15.674 -14.753 1.00 61.69 293 VAL A C 1
ATOM 2237 O O . VAL A 1 293 ? 22.350 15.413 -13.650 1.00 61.69 293 VAL A O 1
ATOM 2240 N N . ARG A 1 294 ? 20.649 15.246 -15.099 1.00 72.00 294 ARG A N 1
ATOM 2241 C CA . ARG A 1 294 ? 19.822 14.419 -14.208 1.00 72.00 294 ARG A CA 1
ATOM 2242 C C . ARG A 1 294 ? 20.300 12.967 -14.116 1.00 72.00 294 ARG A C 1
ATOM 2244 O O . ARG A 1 294 ? 20.201 12.391 -13.035 1.00 72.00 294 ARG A O 1
ATOM 2251 N N . LEU A 1 295 ? 20.853 12.385 -15.185 1.00 76.00 295 LEU A N 1
ATOM 2252 C CA . LEU A 1 295 ? 21.439 11.035 -15.161 1.00 76.00 295 LEU A CA 1
ATOM 2253 C C . LEU A 1 295 ? 22.583 10.914 -14.142 1.00 76.00 295 LEU A C 1
ATOM 2255 O O . LEU A 1 295 ? 22.695 9.889 -13.473 1.00 76.00 295 LEU A O 1
ATOM 2259 N N . ASP A 1 296 ? 23.375 11.968 -13.939 1.00 75.62 296 ASP A N 1
ATOM 2260 C CA . ASP A 1 296 ? 24.432 11.982 -12.918 1.00 75.62 296 ASP A CA 1
ATOM 2261 C C . ASP A 1 296 ? 23.915 11.980 -11.470 1.00 75.62 296 ASP A C 1
ATOM 2263 O O . ASP A 1 296 ? 24.666 11.630 -10.552 1.00 75.62 296 ASP A O 1
ATOM 2267 N N . ALA A 1 297 ? 22.633 12.284 -11.246 1.00 80.06 297 ALA A N 1
ATOM 2268 C CA . ALA A 1 297 ? 21.968 12.179 -9.946 1.00 80.06 297 ALA A CA 1
ATOM 2269 C C . ALA A 1 297 ? 21.293 10.811 -9.703 1.00 80.06 297 A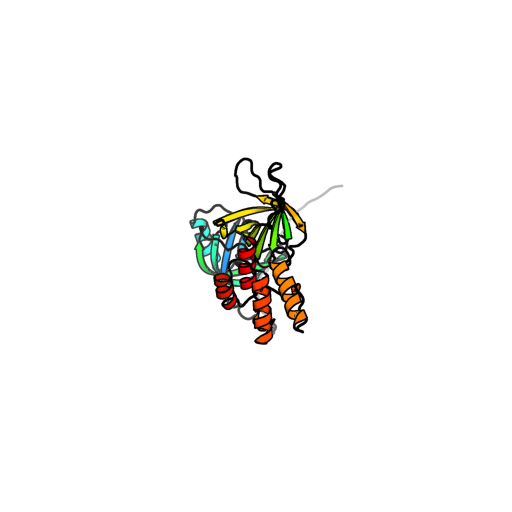LA A C 1
ATOM 2271 O O . ALA A 1 297 ? 20.986 10.489 -8.557 1.00 80.06 297 ALA A O 1
ATOM 2272 N N . VAL A 1 298 ? 21.104 9.981 -10.737 1.00 86.25 298 VAL A N 1
ATOM 2273 C CA . VAL A 1 298 ? 20.442 8.665 -10.637 1.00 86.25 298 VAL A CA 1
ATOM 2274 C C . VAL A 1 298 ? 21.269 7.704 -9.779 1.00 86.25 298 VAL A C 1
ATOM 2276 O O . VAL A 1 298 ? 22.458 7.492 -10.032 1.00 86.25 298 VAL A O 1
ATOM 2279 N N . ARG A 1 299 ? 20.658 7.088 -8.760 1.00 89.25 299 ARG A N 1
ATOM 2280 C CA . ARG A 1 299 ? 21.312 6.082 -7.897 1.00 89.25 299 ARG A CA 1
ATOM 2281 C C . ARG A 1 299 ? 20.587 4.741 -7.896 1.00 89.25 299 ARG A C 1
ATOM 2283 O O . ARG A 1 299 ? 21.221 3.715 -7.657 1.00 89.25 299 ARG A O 1
ATOM 2290 N N . THR A 1 300 ? 19.292 4.734 -8.181 1.00 91.31 300 THR A N 1
ATOM 2291 C CA . THR A 1 300 ? 18.405 3.571 -8.095 1.00 91.31 300 THR A CA 1
ATOM 2292 C C . THR A 1 300 ? 17.637 3.326 -9.394 1.00 91.31 300 THR A C 1
ATOM 2294 O O . THR A 1 300 ? 17.526 4.201 -10.255 1.00 91.31 300 THR A O 1
ATOM 2297 N N . ALA A 1 301 ? 17.056 2.131 -9.522 1.00 86.75 301 ALA A N 1
ATOM 2298 C CA . ALA A 1 301 ? 16.115 1.817 -10.595 1.00 86.75 301 ALA A CA 1
ATOM 2299 C C . ALA A 1 301 ? 14.876 2.739 -10.584 1.00 86.75 301 ALA A C 1
ATOM 2301 O O . ALA A 1 301 ? 14.326 3.025 -11.647 1.00 86.75 301 ALA A O 1
ATOM 2302 N N . HIS A 1 302 ? 14.454 3.242 -9.415 1.00 85.12 302 HIS A N 1
ATOM 2303 C CA . HIS A 1 302 ? 13.379 4.233 -9.311 1.00 85.12 302 HIS A CA 1
ATOM 2304 C C . HIS A 1 302 ? 13.762 5.584 -9.929 1.00 85.12 302 HIS A C 1
ATOM 2306 O O . HIS A 1 302 ? 12.986 6.134 -10.707 1.00 85.12 302 HIS A O 1
ATOM 2312 N N . ASP A 1 303 ? 14.965 6.093 -9.653 1.00 85.62 303 ASP A N 1
ATOM 2313 C CA . ASP A 1 303 ? 15.420 7.371 -10.220 1.00 85.62 303 ASP A CA 1
ATOM 2314 C C . ASP A 1 303 ? 15.455 7.306 -11.757 1.00 85.62 303 ASP A C 1
ATOM 2316 O O . ASP A 1 303 ? 15.016 8.231 -12.442 1.00 85.62 303 ASP A O 1
ATOM 2320 N N . LEU A 1 304 ? 15.904 6.172 -12.311 1.00 84.81 304 LEU A N 1
ATOM 2321 C CA . LEU A 1 304 ? 15.919 5.947 -13.756 1.00 84.81 304 LEU A CA 1
ATOM 2322 C C . LEU A 1 304 ? 14.503 5.806 -14.338 1.00 84.81 304 LEU A C 1
ATOM 2324 O O . LEU A 1 304 ? 14.218 6.384 -15.387 1.00 84.81 304 LEU A O 1
ATOM 2328 N N . LEU A 1 305 ? 13.599 5.094 -13.653 1.00 84.25 305 LEU A N 1
ATOM 2329 C CA . LEU A 1 305 ? 12.174 5.019 -14.007 1.00 84.25 305 LEU A CA 1
ATOM 2330 C C . LEU A 1 305 ? 11.556 6.421 -14.130 1.00 84.25 305 LEU A C 1
ATOM 2332 O O . LEU A 1 305 ? 10.808 6.677 -15.076 1.00 84.25 305 LEU A O 1
ATOM 2336 N N . LEU A 1 306 ? 11.858 7.330 -13.198 1.00 80.50 306 LEU A N 1
ATOM 2337 C CA . LEU A 1 306 ? 11.351 8.703 -13.244 1.00 80.50 306 LEU A CA 1
ATOM 2338 C C . LEU A 1 306 ? 11.857 9.456 -14.486 1.00 80.50 306 LEU A C 1
ATOM 2340 O O . LEU A 1 306 ? 11.063 10.142 -15.129 1.00 80.50 306 LEU A O 1
ATOM 2344 N N . LEU A 1 307 ? 13.124 9.280 -14.881 1.00 78.12 307 LEU A N 1
ATOM 2345 C CA . LEU A 1 307 ? 13.649 9.864 -16.124 1.00 78.12 307 LEU A CA 1
ATOM 2346 C C . LEU A 1 307 ? 12.999 9.264 -17.377 1.00 78.12 307 LEU A C 1
ATOM 2348 O O . LEU A 1 307 ? 12.553 10.015 -18.244 1.00 78.12 307 LEU A O 1
ATOM 2352 N N . MET A 1 308 ? 12.869 7.935 -17.453 1.00 75.94 308 MET A N 1
ATOM 2353 C CA . MET A 1 308 ? 12.206 7.269 -18.584 1.00 75.94 308 MET A CA 1
ATOM 2354 C C . MET A 1 308 ? 10.739 7.698 -18.723 1.00 75.94 308 MET A C 1
ATOM 2356 O O . MET A 1 308 ? 10.248 7.872 -19.837 1.00 75.94 308 MET A O 1
ATOM 2360 N N . ARG A 1 309 ? 10.042 7.934 -17.603 1.00 74.19 309 ARG A N 1
ATOM 2361 C CA . ARG A 1 309 ? 8.674 8.472 -17.605 1.00 74.19 309 ARG A CA 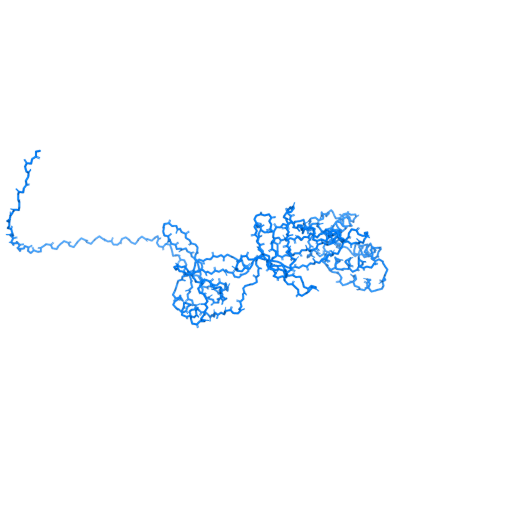1
ATOM 2362 C C . ARG A 1 309 ? 8.587 9.897 -18.134 1.00 74.19 309 ARG A C 1
ATOM 2364 O O . ARG A 1 309 ? 7.629 10.198 -18.840 1.00 74.19 309 ARG A O 1
ATOM 2371 N N . ILE A 1 310 ? 9.556 10.756 -17.816 1.00 70.62 310 ILE A N 1
ATOM 2372 C CA . ILE A 1 310 ? 9.610 12.123 -18.351 1.00 70.62 310 ILE A CA 1
ATOM 2373 C C . ILE A 1 310 ? 9.822 12.085 -19.868 1.00 70.62 310 ILE A C 1
ATOM 2375 O O . ILE A 1 310 ? 9.067 12.734 -20.583 1.00 70.62 310 ILE A O 1
ATOM 2379 N N . ALA A 1 311 ? 10.756 11.266 -20.363 1.00 65.69 311 ALA A N 1
ATOM 2380 C CA . ALA A 1 311 ? 10.962 11.098 -21.803 1.00 65.69 311 ALA A CA 1
ATOM 2381 C C . ALA A 1 311 ? 9.706 10.566 -22.521 1.00 65.69 311 ALA A C 1
ATOM 2383 O O . ALA A 1 311 ? 9.349 11.072 -23.573 1.00 65.69 311 ALA A O 1
ATOM 2384 N N . SER A 1 312 ? 8.967 9.624 -21.921 1.00 60.34 312 SER A N 1
ATOM 2385 C CA . SER A 1 312 ? 7.740 9.063 -22.522 1.00 60.34 312 SER A CA 1
ATOM 2386 C C . SER A 1 312 ? 6.520 10.003 -22.578 1.00 60.34 312 SER A C 1
ATOM 2388 O O . SER A 1 312 ? 5.461 9.583 -23.045 1.00 60.34 312 SER A O 1
ATOM 2390 N N . ARG A 1 313 ? 6.628 11.235 -22.057 1.00 58.19 313 ARG A N 1
ATOM 2391 C CA . ARG A 1 313 ? 5.562 12.260 -22.078 1.00 58.19 313 ARG A CA 1
ATOM 2392 C C . ARG A 1 313 ? 5.708 13.274 -23.223 1.00 58.19 313 ARG A C 1
ATOM 2394 O O . ARG A 1 313 ? 4.880 14.182 -23.309 1.00 58.19 313 ARG A O 1
ATOM 2401 N N . HIS A 1 314 ? 6.740 13.127 -24.051 1.00 44.31 314 HIS A N 1
ATOM 2402 C CA . HIS A 1 314 ? 7.058 13.972 -25.201 1.00 44.31 314 HIS A CA 1
ATOM 2403 C C . HIS A 1 314 ? 7.042 13.155 -26.499 1.00 44.31 314 HIS A C 1
ATOM 2405 O O . HIS A 1 314 ? 6.771 13.789 -27.542 1.00 44.31 314 HIS A O 1
#

pLDDT: mean 80.54, std 18.49, range [27.16, 97.88]